Protein AF-A0A2N0L268-F1 (afdb_monomer_lite)

Secondary structure (DSSP, 8-state):
-----------------PPPPSEEE-TTT--EEETT-SB-TTT--BTTPPPPSS---------------------------------------PPPPPPPP--------------S---HHHHHHHHHHHHHTT-HHHHHHHHHHHHHH-TT-HHHHHHHHHHHHHTT-HHHHHHHHHHHHHH-------

Foldseek 3Di:
DDDDDDPDPPPDPDPDPPDQPQWDADPPPRDIDGPPDQADPVPRHGDPDDDPPDDDDDDDDDDDDDDDDDDDDDDDDDDDDDDDDDDDPPDDPDPDPDDDPDDDDDPDDDDDDPPDDDELVVLQVSLVVCVVVVVLVVSLVSLVVSCVRPVLPLSSLQSNLVSCVVVVNNVSSVVSVVSSCVSPVPPPDD

Sequence (190 aa):
MVPLFILIFLKASQPTADSPPKETTCPKCQATHSASQRYCINCGWEIGRAYPETGITAQETAETAPAGPADPGTPEPVLASDAVQTPEIAAEPTPAPVPAPEAAAAPEPEVPAYRGTPTAPGMTERGIRMFNLGRTEEAIDQFTKAIALDANYKEAWERRAEAYASLGRDGEAEEDRRRLNAINPSSSTG

pLDDT: mean 70.07, std 22.79, range [33.06, 98.62]

Radius of gyration: 29.6 Å; chains: 1; bounding box: 40×76×99 Å

Structure (mmCIF, N/CA/C/O backbone):
data_AF-A0A2N0L268-F1
#
_entry.id   AF-A0A2N0L268-F1
#
loop_
_atom_site.group_PDB
_atom_site.id
_atom_site.type_symbol
_atom_site.label_atom_id
_atom_site.label_alt_id
_atom_site.label_comp_id
_atom_site.label_asym_id
_atom_site.label_entity_id
_atom_site.label_seq_id
_atom_site.pdbx_PDB_ins_code
_atom_site.Cartn_x
_atom_site.Cartn_y
_atom_site.Cartn_z
_atom_site.occupancy
_atom_site.B_iso_or_equiv
_atom_site.auth_seq_id
_atom_site.auth_comp_id
_atom_site.aut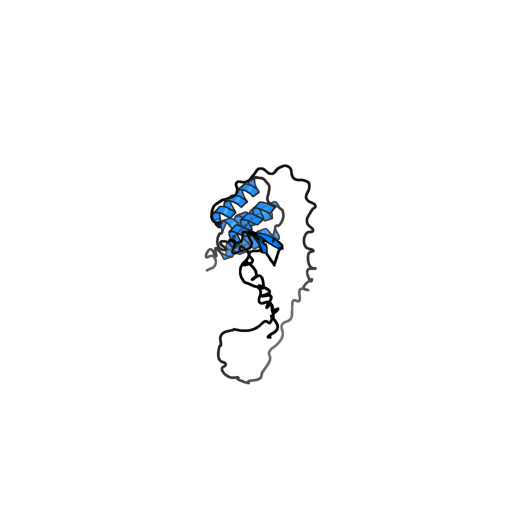h_asym_id
_atom_site.auth_atom_id
_atom_site.pdbx_PDB_model_num
ATOM 1 N N . MET A 1 1 ? -21.888 10.464 -85.559 1.00 59.88 1 MET A N 1
ATOM 2 C CA . MET A 1 1 ? -21.417 11.437 -84.548 1.00 59.88 1 MET A CA 1
ATOM 3 C C . MET A 1 1 ? -21.622 10.799 -83.183 1.00 59.88 1 MET A C 1
ATOM 5 O O . MET A 1 1 ? -22.732 10.382 -82.894 1.00 59.88 1 MET A O 1
ATOM 9 N N . VAL A 1 2 ? -20.533 10.575 -82.447 1.00 45.81 2 VAL A N 1
ATOM 10 C CA . VAL A 1 2 ? -20.439 9.705 -81.256 1.00 45.81 2 VAL A CA 1
ATOM 11 C C . VAL A 1 2 ? -20.988 10.427 -80.012 1.00 45.81 2 VAL A C 1
ATOM 13 O O . VAL A 1 2 ? -20.696 11.613 -79.862 1.00 45.81 2 VAL A O 1
ATOM 16 N N . PRO A 1 3 ? -21.762 9.771 -79.123 1.00 57.53 3 PRO A N 1
ATOM 17 C CA . PRO A 1 3 ? -22.271 10.410 -77.914 1.00 57.53 3 PRO A CA 1
ATOM 18 C C . PRO A 1 3 ? -21.164 10.562 -76.859 1.00 57.53 3 PRO A C 1
ATOM 20 O O . PRO A 1 3 ? -20.402 9.637 -76.581 1.00 57.53 3 PRO A O 1
ATOM 23 N N . LEU A 1 4 ? -21.090 11.759 -76.280 1.00 54.75 4 LEU A N 1
ATOM 24 C CA . LEU A 1 4 ? -20.145 12.165 -75.244 1.00 54.75 4 LEU A CA 1
ATOM 25 C C . LEU A 1 4 ? -20.546 11.535 -73.896 1.00 54.75 4 LEU A C 1
ATOM 27 O O . LEU A 1 4 ? -21.386 12.071 -73.178 1.00 54.75 4 LEU A O 1
ATOM 31 N N . PHE A 1 5 ? -19.957 10.389 -73.552 1.00 56.78 5 PHE A N 1
ATOM 32 C CA . PHE A 1 5 ? -20.060 9.814 -72.208 1.00 56.78 5 PHE A CA 1
ATOM 33 C C . PHE A 1 5 ? -19.164 10.604 -71.246 1.00 56.78 5 PHE A C 1
ATOM 35 O O . PHE A 1 5 ? -17.943 10.456 -71.241 1.00 56.78 5 PHE A O 1
ATOM 42 N N . ILE A 1 6 ? -19.776 11.464 -70.432 1.00 61.81 6 ILE A N 1
ATOM 43 C CA . ILE A 1 6 ? -19.110 12.160 -69.328 1.00 61.81 6 ILE A CA 1
ATOM 44 C C . ILE A 1 6 ? -18.895 11.139 -68.202 1.00 61.81 6 ILE A C 1
ATOM 46 O O . ILE A 1 6 ? -19.815 10.820 -67.452 1.00 61.81 6 ILE A O 1
ATOM 50 N N . LEU A 1 7 ? -17.681 10.592 -68.102 1.00 60.31 7 LEU A N 1
ATOM 51 C CA . LEU A 1 7 ? -17.269 9.740 -66.986 1.00 60.31 7 LEU A CA 1
ATOM 52 C C . LEU A 1 7 ? -17.034 10.612 -65.745 1.00 60.31 7 LEU A C 1
ATOM 54 O O . LEU A 1 7 ? -15.968 11.201 -65.566 1.00 60.31 7 LEU A O 1
ATOM 58 N N . ILE A 1 8 ? -18.050 10.701 -64.887 1.00 62.50 8 ILE A N 1
ATOM 59 C CA . ILE A 1 8 ? -17.940 11.286 -63.549 1.00 62.50 8 ILE A CA 1
ATOM 60 C C . ILE A 1 8 ? -17.136 10.306 -62.690 1.00 62.50 8 ILE A C 1
ATOM 62 O O . ILE A 1 8 ? -17.658 9.304 -62.205 1.00 62.50 8 ILE A O 1
ATOM 66 N N . PHE A 1 9 ? -15.846 10.584 -62.511 1.00 57.97 9 PHE A N 1
ATOM 67 C CA . PHE A 1 9 ? -15.030 9.904 -61.512 1.00 57.97 9 PHE A CA 1
ATOM 68 C C . PHE A 1 9 ? -15.529 10.307 -60.119 1.00 57.97 9 PHE A C 1
ATOM 70 O O . PHE A 1 9 ? -15.150 11.354 -59.594 1.00 57.97 9 PHE A O 1
ATOM 77 N N . LEU A 1 10 ? -16.366 9.465 -59.504 1.00 58.84 10 LEU A N 1
ATOM 78 C CA . LEU A 1 10 ? -16.550 9.463 -58.055 1.00 58.84 10 LEU A CA 1
ATOM 79 C C . LEU A 1 10 ? -15.204 9.099 -57.425 1.00 58.84 10 LEU A C 1
ATOM 81 O O . LEU A 1 10 ? -14.838 7.934 -57.274 1.00 58.84 10 LEU A O 1
ATOM 85 N N . LYS A 1 11 ? -14.435 10.139 -57.112 1.00 47.97 11 LYS A N 1
ATOM 86 C CA . LYS A 1 11 ? -13.258 10.085 -56.258 1.00 47.97 11 LYS A CA 1
ATOM 87 C C . LYS A 1 11 ? -13.734 9.572 -54.896 1.00 47.97 11 LYS A C 1
ATOM 89 O O . LYS A 1 11 ? -14.248 10.342 -54.094 1.00 47.97 11 LYS A O 1
ATOM 94 N N . ALA A 1 12 ? -13.619 8.267 -54.662 1.00 50.88 12 ALA A N 1
ATOM 95 C CA . ALA A 1 12 ? -13.798 7.699 -53.336 1.00 50.88 12 ALA A CA 1
ATOM 96 C C . ALA A 1 12 ? -12.779 8.374 -52.409 1.00 50.88 12 ALA A C 1
ATOM 98 O O . ALA A 1 12 ? -11.567 8.229 -52.600 1.00 50.88 12 ALA A O 1
ATOM 99 N N . SER A 1 13 ? -13.275 9.173 -51.464 1.00 54.97 13 SER A N 1
ATOM 100 C CA . SER A 1 13 ? -12.478 9.732 -50.380 1.00 54.97 13 SER A CA 1
ATOM 101 C C . SER A 1 13 ? -11.844 8.563 -49.636 1.00 54.97 13 SER A C 1
ATOM 103 O O . SER A 1 13 ? -12.538 7.787 -48.984 1.00 54.97 13 SER A O 1
ATOM 105 N N . GLN A 1 14 ? -10.534 8.389 -49.797 1.00 54.94 14 GLN A N 1
ATOM 106 C CA . GLN A 1 14 ? -9.772 7.476 -48.953 1.00 54.94 14 GLN A CA 1
ATOM 107 C C . GLN A 1 14 ? -9.975 7.926 -47.498 1.00 54.94 14 GLN A C 1
ATOM 109 O O . GLN A 1 14 ? -9.926 9.139 -47.257 1.00 54.94 14 GLN A O 1
ATOM 114 N N . PRO A 1 15 ? -10.213 7.006 -46.543 1.00 49.94 15 PRO A N 1
ATOM 115 C CA . PRO A 1 15 ? -10.235 7.367 -45.135 1.00 49.94 15 PRO A CA 1
ATOM 116 C C . PRO A 1 15 ? -8.874 7.981 -44.821 1.00 49.94 15 PRO A C 1
ATOM 118 O O . PRO A 1 15 ? -7.834 7.338 -44.979 1.00 49.94 15 PRO A O 1
ATOM 121 N N . THR A 1 16 ? -8.867 9.265 -44.471 1.00 50.66 16 THR A N 1
ATOM 122 C CA . THR A 1 16 ? -7.677 9.910 -43.933 1.00 50.66 16 THR A CA 1
ATOM 123 C C . THR A 1 16 ? -7.241 9.062 -42.756 1.00 50.66 16 THR A C 1
ATOM 125 O O . THR A 1 16 ? -8.057 8.819 -41.871 1.00 50.66 16 THR A O 1
ATOM 128 N N . ALA A 1 17 ? -6.005 8.557 -42.792 1.00 52.38 17 ALA A N 1
ATOM 129 C CA . ALA A 1 17 ? -5.378 7.919 -41.649 1.00 52.38 17 ALA A CA 1
ATOM 130 C C . ALA A 1 17 ? -5.481 8.911 -40.488 1.00 52.38 17 ALA A C 1
ATOM 132 O O . ALA A 1 17 ? -4.767 9.917 -40.450 1.00 52.38 17 ALA A O 1
ATOM 133 N N . ASP A 1 18 ? -6.489 8.681 -39.651 1.00 53.81 18 ASP A N 1
ATOM 134 C CA . ASP A 1 18 ? -6.831 9.521 -38.524 1.00 53.81 18 ASP A CA 1
ATOM 135 C C . ASP A 1 18 ? -5.597 9.554 -37.629 1.00 53.81 18 ASP A C 1
ATOM 137 O O . ASP A 1 18 ? -4.895 8.545 -37.480 1.00 53.81 18 ASP A O 1
ATOM 141 N N . SER A 1 19 ? -5.269 10.733 -37.105 1.00 53.38 19 SER A N 1
ATOM 142 C CA . SER A 1 19 ? -4.163 10.836 -36.155 1.00 53.38 19 SER A CA 1
ATOM 143 C C . SER A 1 19 ? -4.374 9.780 -35.069 1.00 53.38 19 SER A C 1
ATOM 145 O O . SER A 1 19 ? -5.516 9.621 -34.630 1.00 53.38 19 SER A O 1
ATOM 147 N N . PRO A 1 20 ? -3.327 9.046 -34.638 1.00 58.75 20 PRO A N 1
ATOM 148 C CA . PRO A 1 20 ? -3.502 8.035 -33.605 1.00 58.75 20 PRO A CA 1
ATOM 149 C C . PRO A 1 20 ? -4.246 8.679 -32.428 1.00 58.75 20 PRO A C 1
ATOM 151 O O . PRO A 1 20 ? -3.896 9.810 -32.052 1.00 58.75 20 PRO A O 1
ATOM 154 N N . PRO A 1 21 ? -5.309 8.031 -31.915 1.00 63.59 21 PRO A N 1
ATOM 155 C CA . PRO A 1 21 ? -6.166 8.637 -30.911 1.00 63.59 21 PRO A CA 1
ATOM 156 C C . PRO A 1 21 ? -5.279 9.076 -29.754 1.00 63.59 21 PRO A C 1
ATOM 158 O O . PRO A 1 21 ? -4.448 8.308 -29.282 1.00 63.59 21 PRO A O 1
ATOM 161 N N . LYS A 1 22 ? -5.398 10.344 -29.348 1.00 73.25 22 LYS A N 1
ATOM 162 C CA . LYS A 1 22 ? -4.535 10.941 -28.313 1.00 73.25 22 LYS A CA 1
ATOM 163 C C . LYS A 1 22 ? -4.707 10.244 -26.960 1.00 73.25 22 LYS A C 1
ATOM 165 O O . LYS A 1 22 ? -3.816 10.307 -26.110 1.00 73.25 22 LYS A O 1
ATOM 170 N N . GLU A 1 23 ? -5.830 9.554 -26.800 1.00 81.44 23 GLU A N 1
ATOM 171 C CA . GLU A 1 23 ? -6.251 8.871 -25.593 1.00 81.44 23 GLU A CA 1
ATOM 172 C C . GLU A 1 23 ? -6.847 7.503 -25.936 1.00 81.44 23 GLU A C 1
ATOM 174 O O . GLU A 1 23 ? -7.510 7.336 -26.960 1.00 81.44 23 GLU A O 1
ATOM 179 N N . THR A 1 24 ? -6.615 6.533 -25.058 1.00 84.38 24 THR A N 1
ATOM 180 C CA . THR A 1 24 ? -7.102 5.162 -25.181 1.00 84.38 24 THR A CA 1
ATOM 181 C C . THR A 1 24 ? -7.795 4.760 -23.888 1.00 84.38 24 THR A C 1
ATOM 183 O O . THR A 1 24 ? -7.257 4.945 -22.795 1.00 84.38 24 THR A O 1
ATOM 186 N N . THR A 1 25 ? -8.980 4.169 -24.003 1.00 86.56 25 THR A N 1
ATOM 187 C CA . THR A 1 25 ? -9.742 3.661 -22.860 1.00 86.56 25 THR A CA 1
ATOM 188 C C . THR A 1 25 ? -9.379 2.205 -22.579 1.00 86.56 25 THR A C 1
ATOM 190 O O . THR A 1 25 ? -9.331 1.372 -23.483 1.00 86.56 25 THR A O 1
ATOM 193 N N . CYS A 1 26 ? -9.123 1.875 -21.314 1.00 85.25 26 CYS A N 1
ATOM 194 C CA . CYS A 1 26 ? -8.843 0.509 -20.897 1.00 85.25 26 CYS A CA 1
ATOM 195 C C . CYS A 1 26 ? -10.103 -0.365 -21.051 1.00 85.25 26 CYS A C 1
ATOM 197 O O . CYS A 1 26 ? -11.117 -0.071 -20.417 1.00 85.25 26 CYS A O 1
ATOM 199 N N . PRO A 1 27 ? -10.055 -1.485 -21.795 1.00 83.56 27 PRO A N 1
ATOM 200 C CA . PRO A 1 27 ? -11.227 -2.342 -21.985 1.00 83.56 27 PRO A CA 1
ATOM 201 C C . PRO A 1 27 ? -11.647 -3.085 -20.708 1.00 83.56 27 PRO A C 1
ATOM 203 O O . PRO A 1 27 ? -12.780 -3.541 -20.611 1.00 83.56 27 PRO A O 1
ATOM 206 N N . LYS A 1 28 ? -10.749 -3.216 -19.720 1.00 81.69 28 LYS A N 1
ATOM 207 C CA . LYS A 1 28 ? -11.010 -3.950 -18.474 1.00 81.69 28 LYS A CA 1
ATOM 208 C C . LYS A 1 28 ? -11.716 -3.104 -17.413 1.00 81.69 28 LYS A C 1
ATOM 210 O O . LYS A 1 28 ? -12.576 -3.616 -16.711 1.00 81.69 28 LYS A O 1
ATOM 215 N N . CYS A 1 29 ? -11.335 -1.836 -17.266 1.00 89.31 29 CYS A N 1
ATOM 216 C CA . CYS A 1 29 ? -11.832 -0.976 -16.184 1.00 89.31 29 CYS A CA 1
ATOM 217 C C . CYS A 1 29 ? -12.354 0.389 -16.648 1.00 89.31 29 CYS A C 1
ATOM 219 O O . CYS A 1 29 ? -12.671 1.225 -15.811 1.00 89.31 29 CYS A O 1
ATOM 221 N N . GLN A 1 30 ? -12.413 0.631 -17.960 1.00 89.25 30 GLN A N 1
ATOM 222 C CA . GLN A 1 30 ? -12.927 1.858 -18.581 1.00 89.25 30 GLN A CA 1
ATOM 223 C C . GLN A 1 30 ? -12.177 3.155 -18.219 1.00 89.25 30 GLN A C 1
ATOM 225 O O . GLN A 1 30 ? -12.618 4.242 -18.577 1.00 89.25 30 GLN A O 1
ATOM 230 N N . ALA A 1 31 ? -11.011 3.061 -17.572 1.00 86.12 31 ALA A N 1
ATOM 231 C CA . ALA A 1 31 ? -10.153 4.214 -17.309 1.00 86.12 31 ALA A CA 1
ATOM 232 C C . ALA A 1 31 ? -9.520 4.755 -18.606 1.00 86.12 31 ALA A C 1
ATOM 234 O O . ALA A 1 31 ? -9.068 3.977 -19.451 1.00 86.12 31 ALA A O 1
ATOM 235 N N . THR A 1 32 ? -9.463 6.080 -18.752 1.00 88.94 32 THR A N 1
ATOM 236 C CA . THR A 1 32 ? -8.861 6.764 -19.910 1.00 88.94 32 THR A CA 1
ATOM 237 C C . THR A 1 32 ? -7.373 7.021 -19.680 1.00 88.94 32 THR A C 1
ATOM 239 O O . THR A 1 32 ? -6.969 7.480 -18.613 1.00 88.94 32 THR A O 1
ATOM 242 N N . HIS A 1 33 ? -6.551 6.733 -20.688 1.00 84.81 33 HIS A N 1
ATOM 243 C CA . HIS A 1 33 ? -5.092 6.843 -20.643 1.00 84.81 33 HIS A CA 1
ATOM 244 C C . HIS A 1 33 ? -4.549 7.564 -21.874 1.00 84.81 33 HIS A C 1
ATOM 246 O O . HIS A 1 33 ? -5.221 7.630 -22.898 1.00 84.81 33 HIS A O 1
ATOM 252 N N . SER A 1 34 ? -3.314 8.068 -21.812 1.00 81.56 34 SER A N 1
ATOM 253 C CA . SER A 1 34 ? -2.644 8.611 -22.998 1.00 81.56 34 SER A CA 1
ATOM 254 C C . SER A 1 34 ? -2.278 7.500 -23.986 1.00 81.56 34 SER A C 1
ATOM 256 O O . SER A 1 34 ? -1.949 6.383 -23.589 1.00 81.56 34 SER A O 1
ATOM 258 N N . ALA A 1 35 ? -2.238 7.825 -25.279 1.00 70.62 35 ALA A N 1
ATOM 259 C CA . ALA A 1 35 ? -1.867 6.886 -26.347 1.00 70.62 35 ALA A CA 1
ATOM 260 C C . ALA A 1 35 ? -0.481 6.227 -26.174 1.00 70.62 35 ALA A C 1
ATOM 262 O O . ALA A 1 35 ? -0.202 5.175 -26.741 1.00 70.62 35 ALA A O 1
ATOM 263 N N . SER A 1 36 ? 0.406 6.859 -25.400 1.00 74.69 36 SER A N 1
ATOM 264 C CA . SER A 1 36 ? 1.763 6.389 -25.098 1.00 74.69 36 SER A CA 1
ATOM 265 C C . SER A 1 36 ? 1.836 5.365 -23.959 1.00 74.69 36 SER A C 1
ATOM 267 O O . SER A 1 36 ? 2.910 4.831 -23.675 1.00 74.69 36 SER A O 1
ATOM 269 N N . GLN A 1 37 ? 0.726 5.105 -23.269 1.00 79.12 37 GLN A N 1
ATOM 270 C CA . GLN A 1 37 ? 0.701 4.294 -22.062 1.00 79.12 37 GLN A CA 1
ATOM 271 C C . GLN A 1 37 ? 0.551 2.806 -22.399 1.00 79.12 37 GLN A C 1
ATOM 273 O O . GLN A 1 37 ? -0.494 2.371 -22.867 1.00 79.12 37 GLN A O 1
ATOM 278 N N . ARG A 1 38 ? 1.595 2.012 -22.120 1.00 85.31 38 ARG A N 1
ATOM 279 C CA . ARG A 1 38 ? 1.613 0.564 -22.403 1.00 85.31 38 ARG A CA 1
ATOM 280 C C . ARG A 1 38 ? 0.763 -0.268 -21.437 1.00 85.31 38 ARG A C 1
ATOM 282 O O . ARG A 1 38 ? 0.282 -1.327 -21.817 1.00 85.31 38 ARG A O 1
ATOM 289 N N . TYR A 1 39 ? 0.568 0.199 -20.204 1.00 86.12 39 TYR A N 1
ATOM 290 C CA . TYR A 1 39 ? -0.228 -0.492 -19.185 1.00 86.12 39 TYR A CA 1
ATOM 291 C C . TYR A 1 39 ? -1.192 0.468 -18.486 1.00 86.12 39 TYR A C 1
ATOM 293 O O . TYR A 1 39 ? -0.828 1.601 -18.171 1.00 86.12 39 TYR A O 1
ATOM 301 N N . CYS A 1 40 ? -2.407 0.003 -18.207 1.00 84.88 40 CYS A N 1
ATOM 302 C CA . CYS A 1 40 ? -3.402 0.709 -17.413 1.00 84.88 40 CYS A CA 1
ATOM 303 C C . CYS A 1 40 ? -2.890 0.892 -15.980 1.00 84.88 40 CYS A C 1
ATOM 305 O O . CYS A 1 40 ? -2.665 -0.092 -15.278 1.00 84.88 40 CYS A O 1
ATOM 307 N N . ILE A 1 41 ? -2.771 2.139 -15.520 1.00 87.00 41 ILE A N 1
ATOM 308 C CA . ILE A 1 41 ? -2.333 2.442 -14.144 1.00 87.00 41 ILE A CA 1
ATOM 309 C C . ILE A 1 41 ? -3.340 1.926 -13.102 1.00 87.00 41 ILE A C 1
ATOM 311 O O . ILE A 1 41 ? -2.956 1.628 -11.976 1.00 87.00 41 ILE A O 1
ATOM 315 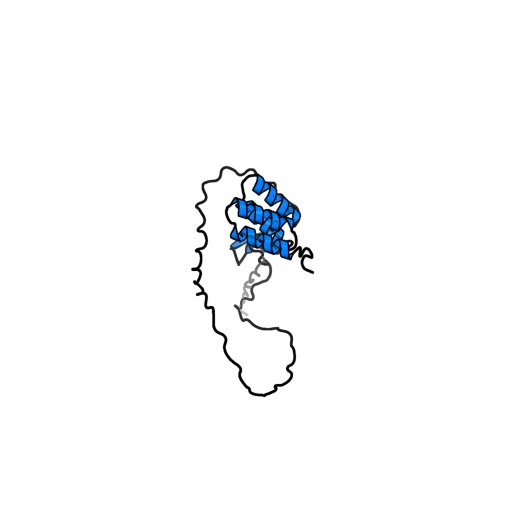N N . ASN A 1 42 ? -4.619 1.805 -13.471 1.00 87.38 42 ASN A N 1
ATOM 316 C CA . ASN A 1 42 ? -5.669 1.398 -12.542 1.00 87.38 42 ASN A CA 1
ATOM 317 C C . ASN A 1 42 ? -5.731 -0.129 -12.339 1.00 87.38 42 ASN A C 1
ATOM 319 O O . ASN A 1 42 ? -5.917 -0.594 -11.225 1.00 87.38 42 ASN A O 1
ATOM 323 N N . CYS A 1 43 ? -5.572 -0.925 -13.406 1.00 87.25 43 CYS A N 1
ATOM 324 C CA . CYS A 1 43 ? -5.776 -2.383 -13.340 1.00 87.25 43 CYS A CA 1
ATOM 325 C C . CYS A 1 43 ? -4.619 -3.241 -13.880 1.00 87.25 43 CYS A C 1
ATOM 327 O O . CYS A 1 43 ? -4.753 -4.464 -13.951 1.00 87.25 43 CYS A O 1
ATOM 329 N N . GLY A 1 44 ? -3.513 -2.627 -14.313 1.00 84.25 44 GLY A N 1
ATOM 330 C CA . GLY A 1 44 ? -2.326 -3.317 -14.835 1.00 84.25 44 GLY A CA 1
ATOM 331 C C . GLY A 1 44 ? -2.473 -3.922 -16.238 1.00 84.25 44 GLY A C 1
ATOM 332 O O . GLY A 1 44 ? -1.550 -4.567 -16.723 1.00 84.25 44 GLY A O 1
ATOM 333 N N . TRP A 1 45 ? -3.613 -3.732 -16.909 1.00 82.44 45 TRP A N 1
ATOM 334 C CA . TRP A 1 45 ? -3.882 -4.288 -18.242 1.00 82.44 45 TRP A CA 1
ATOM 335 C C . TRP A 1 45 ? -2.981 -3.689 -19.330 1.00 82.44 45 TRP A C 1
ATOM 337 O O . TRP A 1 45 ? -2.814 -2.474 -19.366 1.00 82.44 45 TRP A O 1
ATOM 347 N N . GLU A 1 46 ? -2.460 -4.499 -20.256 1.00 84.25 46 GLU A N 1
ATOM 348 C CA . GLU A 1 46 ? -1.646 -4.009 -21.379 1.00 84.25 46 GLU A CA 1
ATOM 349 C C . GLU A 1 46 ? -2.524 -3.302 -22.430 1.00 84.25 46 GLU A C 1
ATOM 351 O O . GLU A 1 46 ? -3.335 -3.916 -23.125 1.00 84.25 46 GLU A O 1
ATOM 356 N N . ILE A 1 47 ? -2.371 -1.983 -22.537 1.00 75.19 47 ILE A N 1
ATOM 357 C CA . ILE A 1 47 ? -3.077 -1.127 -23.489 1.00 75.19 47 ILE A CA 1
ATOM 358 C C . ILE A 1 47 ? -2.208 -1.070 -24.750 1.00 75.19 47 ILE A C 1
ATOM 360 O O . ILE A 1 47 ? -1.146 -0.453 -24.753 1.00 75.19 47 ILE A O 1
ATOM 364 N N . GLY A 1 48 ? -2.615 -1.776 -25.807 1.00 65.00 48 GLY A N 1
ATOM 365 C CA . GLY A 1 48 ? -1.863 -1.823 -27.069 1.00 65.00 48 GLY A CA 1
ATOM 366 C C . GLY A 1 48 ? -1.788 -3.192 -27.745 1.00 65.00 48 GLY A C 1
ATOM 367 O O . GLY A 1 48 ? -1.321 -3.272 -28.878 1.00 65.00 48 GLY A O 1
ATOM 368 N N . ARG A 1 49 ? -2.276 -4.268 -27.111 1.00 60.00 49 ARG A N 1
ATOM 369 C CA . ARG A 1 49 ? -2.631 -5.485 -27.853 1.00 60.00 49 ARG A CA 1
ATOM 370 C C . ARG A 1 49 ? -4.043 -5.314 -28.398 1.00 60.00 49 ARG A C 1
ATOM 372 O O . ARG A 1 49 ? -4.974 -5.104 -27.623 1.00 60.00 49 ARG A O 1
ATOM 379 N N . ALA A 1 50 ? -4.188 -5.373 -29.718 1.00 52.34 50 ALA A N 1
ATOM 380 C CA . ALA A 1 50 ? -5.500 -5.495 -30.334 1.00 52.34 50 ALA A CA 1
ATOM 381 C C . ALA A 1 50 ? -6.183 -6.753 -29.779 1.00 52.34 50 ALA A C 1
ATOM 383 O O . ALA A 1 50 ? -5.550 -7.808 -29.674 1.00 52.34 50 ALA A O 1
ATOM 384 N N . TYR A 1 51 ? -7.458 -6.635 -29.412 1.00 44.50 51 TYR A N 1
ATOM 385 C CA . TYR A 1 51 ? -8.301 -7.813 -29.257 1.00 44.50 51 TYR A CA 1
ATOM 386 C C . TYR A 1 51 ? -8.303 -8.533 -30.610 1.00 44.50 51 TYR A C 1
ATOM 388 O O . TYR A 1 51 ? -8.575 -7.881 -31.621 1.00 44.50 51 TYR A O 1
ATOM 396 N N . PRO A 1 52 ? -8.012 -9.841 -30.691 1.00 46.72 52 PRO A N 1
ATOM 397 C CA . PRO A 1 52 ? -8.510 -10.581 -31.831 1.00 46.72 52 PRO A CA 1
ATOM 398 C C . PRO A 1 52 ? -10.037 -10.463 -31.776 1.00 46.72 52 PRO A C 1
ATOM 400 O O . PRO A 1 52 ? -10.659 -10.783 -30.765 1.00 46.72 52 PRO A O 1
ATOM 403 N N . GLU A 1 53 ? -10.631 -9.956 -32.854 1.00 52.88 53 GLU A N 1
ATOM 404 C CA . GLU A 1 53 ? -12.081 -9.763 -33.037 1.00 52.88 53 GLU A CA 1
ATOM 405 C C . GLU A 1 53 ? -12.880 -11.075 -32.854 1.00 52.88 53 GLU A C 1
ATOM 407 O O . GLU A 1 53 ? -14.107 -11.085 -32.801 1.00 52.88 53 GLU A O 1
ATOM 412 N N . THR A 1 54 ? -12.188 -12.209 -32.743 1.00 48.53 54 THR A N 1
ATOM 413 C CA . THR A 1 54 ? -12.752 -13.516 -32.437 1.00 48.53 54 THR A CA 1
ATOM 414 C C . THR A 1 54 ? -12.581 -13.814 -30.954 1.00 48.53 54 THR A C 1
ATOM 416 O O . THR A 1 54 ? -11.465 -14.002 -30.464 1.00 48.53 54 THR A O 1
ATOM 419 N N . GLY A 1 55 ? -13.712 -13.859 -30.250 1.00 42.47 55 GLY A N 1
ATOM 420 C CA . GLY A 1 55 ? -13.789 -14.266 -28.856 1.00 42.47 55 GLY A CA 1
ATOM 421 C C . GLY A 1 55 ? -13.065 -15.585 -28.572 1.00 42.47 55 GLY A C 1
ATOM 422 O O . GLY A 1 55 ? -12.907 -16.437 -29.439 1.00 42.47 55 GLY A O 1
ATOM 423 N N . ILE A 1 56 ? -12.625 -15.686 -27.321 1.00 41.84 56 ILE A N 1
ATOM 424 C CA . ILE A 1 56 ? -12.071 -16.845 -26.616 1.00 41.84 56 ILE A CA 1
ATOM 425 C C . ILE A 1 56 ? -12.280 -18.182 -27.349 1.00 41.84 56 ILE A C 1
ATOM 427 O O . ILE A 1 56 ? -13.390 -18.709 -27.383 1.00 41.84 56 ILE A O 1
ATOM 431 N N . THR A 1 57 ? -11.183 -18.814 -27.758 1.00 35.41 57 THR A N 1
ATOM 432 C CA . THR A 1 57 ? -11.046 -20.262 -27.584 1.00 35.41 57 THR A CA 1
ATOM 433 C C . THR A 1 57 ? -9.765 -20.531 -26.813 1.00 35.41 57 THR A C 1
ATOM 435 O O . THR A 1 57 ? -8.684 -20.083 -27.190 1.00 35.41 57 THR A O 1
ATOM 438 N N . ALA A 1 58 ? -9.929 -21.209 -25.683 1.00 40.69 58 ALA A N 1
ATOM 439 C CA . ALA A 1 58 ? -8.853 -21.798 -24.909 1.00 40.69 58 ALA A CA 1
ATOM 440 C C . ALA A 1 58 ? -8.059 -22.828 -25.738 1.00 40.69 58 ALA A C 1
ATOM 442 O O . ALA A 1 58 ? -8.565 -23.324 -26.741 1.00 40.69 58 ALA A O 1
ATOM 443 N N . GLN A 1 59 ? -6.881 -23.190 -25.206 1.00 40.41 59 GLN A N 1
AT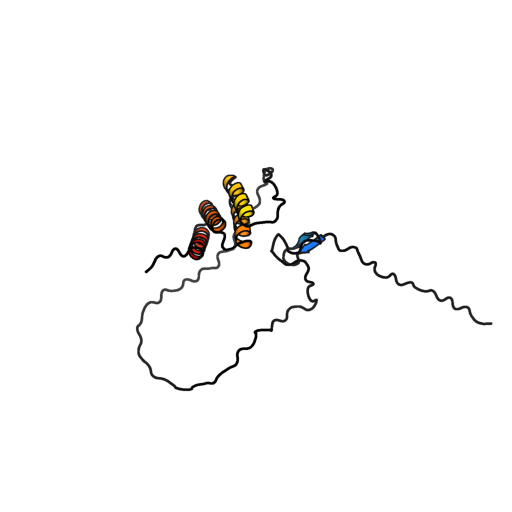OM 444 C CA . GLN A 1 59 ? -5.918 -24.198 -25.694 1.00 40.41 59 GLN A CA 1
ATOM 445 C C . GLN A 1 59 ? -5.111 -23.705 -26.903 1.00 40.41 59 GLN A C 1
ATOM 447 O O . GLN A 1 59 ? -5.636 -23.048 -27.784 1.00 40.41 59 GLN A O 1
ATOM 452 N N . GLU A 1 60 ? -3.800 -23.875 -27.020 1.00 40.56 60 GLU A N 1
ATOM 453 C CA . GLU A 1 60 ? -2.823 -24.858 -26.542 1.00 40.56 60 GLU A CA 1
ATOM 454 C C . GLU A 1 60 ? -1.465 -24.150 -26.760 1.00 40.56 60 GLU A C 1
ATOM 456 O O . GLU A 1 60 ? -1.325 -23.427 -27.739 1.00 40.56 60 GLU A O 1
ATOM 461 N N . THR A 1 61 ? -0.489 -24.185 -25.854 1.00 36.53 61 THR A N 1
ATOM 462 C CA . THR A 1 61 ? 0.669 -25.075 -26.024 1.00 36.53 61 THR A CA 1
ATOM 463 C C . THR A 1 61 ? 1.291 -25.384 -24.660 1.00 36.53 61 THR A C 1
ATOM 465 O O . THR A 1 61 ? 2.059 -24.589 -24.115 1.00 36.53 61 THR A O 1
ATOM 468 N N . ALA A 1 62 ? 0.968 -26.555 -24.114 1.00 36.72 62 ALA A N 1
ATOM 469 C CA . ALA A 1 62 ? 1.844 -27.234 -23.171 1.00 36.72 62 ALA A CA 1
ATOM 470 C C . ALA A 1 62 ? 2.866 -28.024 -23.997 1.00 36.72 62 ALA A C 1
ATOM 472 O O . ALA A 1 62 ? 2.500 -28.863 -24.819 1.00 36.72 62 ALA A O 1
ATOM 473 N N . GLU A 1 63 ? 4.142 -27.710 -23.813 1.00 40.34 63 GLU A N 1
ATOM 474 C CA . GLU A 1 63 ? 5.255 -28.411 -24.441 1.00 40.34 63 GLU A CA 1
ATOM 475 C C . GLU A 1 63 ? 5.410 -29.812 -23.816 1.00 40.34 63 GLU A C 1
ATOM 477 O O . GLU A 1 63 ? 5.754 -29.970 -22.649 1.00 40.34 63 GLU A O 1
ATOM 482 N N . THR A 1 64 ? 5.060 -30.814 -24.621 1.00 35.59 64 THR A N 1
ATOM 483 C CA . THR A 1 64 ? 5.523 -32.208 -24.701 1.00 35.59 64 THR A CA 1
ATOM 484 C C . THR A 1 64 ? 6.425 -32.760 -23.580 1.00 35.59 64 THR A C 1
ATOM 486 O O . THR A 1 64 ? 7.613 -32.454 -23.510 1.00 35.59 64 THR A O 1
ATOM 489 N N . ALA A 1 65 ? 5.909 -33.753 -22.846 1.00 34.56 65 ALA A N 1
ATOM 490 C CA . ALA A 1 65 ? 6.695 -34.802 -22.185 1.00 34.56 65 ALA A CA 1
ATOM 491 C C . ALA A 1 65 ? 6.178 -36.184 -22.651 1.00 34.56 65 ALA A C 1
ATOM 493 O O . ALA A 1 65 ? 4.960 -36.380 -22.676 1.00 34.56 65 ALA A O 1
ATOM 494 N N . PRO A 1 66 ? 7.038 -37.141 -23.058 1.00 43.84 66 PRO A N 1
ATOM 495 C CA . PRO A 1 66 ? 6.576 -38.432 -23.561 1.00 43.84 66 PRO A CA 1
ATOM 496 C C . PRO A 1 66 ? 6.284 -39.443 -22.443 1.00 43.84 66 PRO A C 1
ATOM 498 O O . PRO A 1 66 ? 6.977 -39.514 -21.429 1.00 43.84 66 PRO A O 1
ATOM 501 N N . ALA A 1 67 ? 5.255 -40.254 -22.691 1.00 33.06 67 ALA A N 1
ATOM 502 C CA . ALA A 1 67 ? 4.797 -41.362 -21.866 1.00 33.06 67 ALA A CA 1
ATOM 503 C C . ALA A 1 67 ? 5.756 -42.571 -21.882 1.00 33.06 67 ALA A C 1
ATOM 505 O O . ALA A 1 67 ? 6.312 -42.926 -22.922 1.00 33.06 67 ALA A O 1
ATOM 506 N N . GLY A 1 68 ? 5.862 -43.246 -20.734 1.00 34.34 68 GLY A N 1
ATOM 507 C CA . GLY A 1 68 ? 6.373 -44.614 -20.564 1.00 34.34 68 GLY A CA 1
ATOM 508 C C . GLY A 1 68 ? 5.338 -45.476 -19.813 1.00 34.34 68 GLY A C 1
ATOM 509 O O . GLY A 1 68 ? 4.468 -44.906 -19.153 1.00 34.34 68 GLY A O 1
ATOM 510 N N . PRO A 1 69 ? 5.353 -46.816 -19.964 1.00 43.31 69 PRO A N 1
ATOM 511 C CA . PRO A 1 69 ? 4.141 -47.635 -19.926 1.00 43.31 69 PRO A CA 1
ATOM 512 C C . PRO A 1 69 ? 3.751 -48.187 -18.547 1.00 43.31 69 PRO A C 1
ATOM 514 O O . PRO A 1 69 ? 4.537 -48.226 -17.606 1.00 43.31 69 PRO A O 1
ATOM 517 N N . ALA A 1 70 ? 2.495 -48.636 -18.516 1.00 34.44 70 ALA A N 1
ATOM 518 C CA . ALA A 1 70 ? 1.744 -49.243 -17.428 1.00 34.44 70 ALA A CA 1
ATOM 519 C C . ALA A 1 70 ? 2.381 -50.497 -16.804 1.00 34.44 70 ALA A C 1
ATOM 521 O O . ALA A 1 70 ? 2.923 -51.345 -17.511 1.00 34.44 70 ALA A O 1
ATOM 522 N N . ASP A 1 71 ? 2.174 -50.652 -15.496 1.00 37.25 71 ASP A N 1
ATOM 523 C CA . ASP A 1 71 ? 2.374 -51.886 -14.734 1.00 37.25 71 ASP A CA 1
ATOM 524 C C . ASP A 1 71 ? 1.057 -52.237 -14.003 1.00 37.25 71 ASP A C 1
ATOM 526 O O . ASP A 1 71 ? 0.526 -51.375 -13.292 1.00 37.25 71 ASP A O 1
ATOM 530 N N . PRO A 1 72 ? 0.457 -53.432 -14.194 1.00 44.59 72 PRO A N 1
ATOM 531 C CA . PRO A 1 72 ? -0.710 -53.872 -13.444 1.00 44.59 72 PRO A CA 1
ATOM 532 C C . PRO A 1 72 ? -0.317 -54.905 -12.374 1.00 44.59 72 PRO A C 1
ATOM 534 O O . PRO A 1 72 ? 0.031 -56.042 -12.682 1.00 44.59 72 PRO A O 1
ATOM 537 N N . GLY A 1 73 ? -0.482 -54.546 -11.101 1.00 35.81 73 GLY A N 1
ATOM 538 C CA . GLY A 1 73 ? -0.372 -55.475 -9.974 1.00 35.81 73 GLY A CA 1
ATOM 539 C C . GLY A 1 73 ? -1.344 -55.095 -8.860 1.00 35.81 73 GLY A C 1
ATOM 540 O O . GLY A 1 73 ? -1.135 -54.117 -8.154 1.00 35.81 73 GLY A O 1
ATOM 541 N N . THR A 1 74 ? -2.448 -55.832 -8.752 1.00 37.06 74 THR A N 1
ATOM 542 C CA . THR A 1 74 ? -3.509 -55.669 -7.737 1.00 37.06 74 THR A CA 1
ATOM 543 C C . THR A 1 74 ? -3.136 -56.383 -6.409 1.00 37.06 74 THR A C 1
ATOM 545 O O . THR A 1 74 ? -2.074 -56.996 -6.339 1.00 37.06 74 THR A O 1
ATOM 548 N N . PRO A 1 75 ? -3.979 -56.324 -5.356 1.00 54.91 75 PRO A N 1
ATOM 549 C CA . PRO A 1 75 ? -3.792 -55.581 -4.102 1.00 54.91 75 PRO A CA 1
ATOM 550 C C . PRO A 1 75 ? -3.457 -56.506 -2.909 1.00 54.91 75 PRO A C 1
ATOM 552 O O . PRO A 1 75 ? -3.366 -57.707 -3.103 1.00 54.91 75 PRO A O 1
ATOM 555 N N . GLU A 1 76 ? -3.354 -55.974 -1.680 1.00 41.88 76 GLU A N 1
ATOM 556 C CA . GLU A 1 76 ? -3.948 -56.571 -0.457 1.00 41.88 76 GLU A CA 1
ATOM 557 C C . GLU A 1 76 ? -3.900 -55.590 0.746 1.00 41.88 76 GLU A C 1
ATOM 559 O O . GLU A 1 76 ? -3.114 -54.639 0.731 1.00 41.88 76 GLU A O 1
ATOM 564 N N . PRO A 1 77 ? -4.788 -55.753 1.752 1.00 54.25 77 PRO A N 1
ATOM 565 C CA . PRO A 1 77 ? -5.280 -54.670 2.606 1.00 54.25 77 PRO A CA 1
ATOM 566 C C . PRO A 1 77 ? -4.757 -54.740 4.048 1.00 54.25 77 PRO A C 1
ATOM 568 O O . PRO A 1 77 ? -4.644 -55.825 4.607 1.00 54.25 77 PRO A O 1
ATOM 571 N N . VAL A 1 78 ? -4.571 -53.595 4.718 1.00 42.34 78 VAL A N 1
ATOM 572 C CA . VAL A 1 78 ? -4.501 -53.557 6.191 1.00 42.34 78 VAL A CA 1
ATOM 573 C C . VAL A 1 78 ? -5.108 -52.279 6.784 1.00 42.34 78 VAL A C 1
ATOM 575 O O . VAL A 1 78 ? -4.535 -51.201 6.735 1.00 42.34 78 VAL A O 1
ATOM 578 N N . LEU A 1 79 ? -6.298 -52.486 7.350 1.00 38.81 79 LEU A N 1
ATOM 579 C CA . LEU A 1 79 ? -6.782 -52.047 8.663 1.00 38.81 79 LEU A CA 1
ATOM 580 C C . LEU A 1 79 ? -6.798 -50.552 9.034 1.00 38.81 79 LEU A C 1
ATOM 582 O O . LEU A 1 79 ? -5.788 -49.877 9.196 1.00 38.81 79 LEU A O 1
ATOM 586 N N . ALA A 1 80 ? -8.034 -50.130 9.297 1.00 38.53 80 ALA A N 1
ATOM 587 C CA . ALA A 1 80 ? -8.480 -48.904 9.926 1.00 38.53 80 ALA A CA 1
ATOM 588 C C . ALA A 1 80 ? -7.734 -48.516 11.216 1.00 38.53 80 ALA A C 1
ATOM 590 O O . ALA A 1 80 ? -7.438 -49.339 12.084 1.00 38.53 80 ALA A O 1
ATOM 591 N N . SER A 1 81 ? -7.579 -47.207 11.393 1.00 48.09 81 SER A N 1
ATOM 592 C CA . SER A 1 81 ? -7.750 -46.566 12.693 1.00 48.09 81 SER A CA 1
ATOM 593 C C . SER A 1 81 ? -8.575 -45.300 12.508 1.00 48.09 81 SER A C 1
ATOM 595 O O . SER A 1 81 ? -8.232 -44.415 11.728 1.00 48.09 81 SER A O 1
ATOM 597 N N . ASP A 1 82 ? -9.708 -45.309 13.196 1.00 46.59 82 ASP A N 1
ATOM 598 C CA . ASP A 1 82 ? -10.687 -44.246 13.348 1.00 46.59 82 ASP A CA 1
ATOM 599 C C . ASP A 1 82 ? -10.148 -42.998 14.074 1.00 46.59 82 ASP A C 1
ATOM 601 O O . ASP A 1 82 ? -9.186 -43.069 14.839 1.00 46.59 82 ASP A O 1
ATOM 605 N N . ALA A 1 83 ? -10.925 -41.914 13.915 1.00 39.06 83 ALA A N 1
ATOM 606 C CA . ALA A 1 83 ? -10.951 -40.642 14.656 1.00 39.06 83 ALA A CA 1
ATOM 607 C C . ALA A 1 83 ? -9.919 -39.581 14.206 1.00 39.06 83 ALA A C 1
ATOM 609 O O . ALA A 1 83 ? -8.723 -39.823 14.183 1.00 39.06 83 ALA A O 1
ATOM 610 N N . VAL A 1 84 ? -10.287 -38.349 13.835 1.00 39.03 84 VAL A N 1
ATOM 611 C CA . VAL A 1 84 ? -11.362 -37.472 14.330 1.00 39.03 84 VAL A CA 1
ATOM 612 C C . VAL A 1 84 ? -11.927 -36.654 13.158 1.00 39.03 84 VAL A C 1
ATOM 614 O O . VAL A 1 84 ? -11.188 -35.933 12.494 1.00 39.03 84 VAL A O 1
ATOM 617 N N . GLN A 1 85 ? -13.239 -36.730 12.915 1.00 41.78 85 GLN A N 1
ATOM 618 C CA . GLN A 1 85 ? -13.932 -35.750 12.076 1.00 41.78 85 GLN A CA 1
ATOM 619 C C . GLN A 1 85 ? -14.199 -34.500 12.917 1.00 41.78 85 GLN A C 1
ATOM 621 O O . GLN A 1 85 ? -15.084 -34.499 13.772 1.00 41.78 85 GLN A O 1
ATOM 626 N N . THR A 1 86 ? -13.445 -33.433 12.673 1.00 40.75 86 THR A N 1
ATOM 627 C CA . THR A 1 86 ? -13.912 -32.083 12.997 1.00 40.75 86 THR A CA 1
ATOM 628 C C . THR A 1 86 ? -14.863 -31.676 11.872 1.00 40.75 86 THR A C 1
ATOM 630 O O . THR A 1 86 ? -14.447 -31.725 10.714 1.00 40.75 86 THR A O 1
ATOM 633 N N . PRO A 1 87 ? -16.128 -31.317 12.146 1.00 47.94 87 PRO A N 1
ATOM 634 C CA . PRO A 1 87 ? -17.011 -30.839 11.096 1.00 47.94 87 PRO A CA 1
ATOM 635 C C . PRO A 1 87 ? -16.475 -29.504 10.569 1.00 47.94 87 PRO A C 1
ATOM 637 O O . PRO A 1 87 ? -16.337 -28.531 11.310 1.00 47.94 87 PRO A O 1
ATOM 640 N N . GLU A 1 88 ? -16.155 -29.491 9.280 1.00 47.50 88 GLU A N 1
ATOM 641 C CA . GLU A 1 88 ? -15.872 -28.303 8.486 1.00 47.50 88 GLU A CA 1
ATOM 642 C C . GLU A 1 88 ? -17.147 -27.448 8.462 1.00 47.50 88 GLU A C 1
ATOM 644 O O . GLU A 1 88 ? -18.096 -27.728 7.729 1.00 47.50 88 GLU A O 1
ATOM 649 N N . ILE A 1 89 ? -17.223 -26.440 9.337 1.00 51.12 89 ILE A N 1
ATOM 650 C CA . ILE A 1 89 ? -18.243 -25.402 9.204 1.00 51.12 89 ILE A CA 1
ATOM 651 C C . ILE A 1 89 ? -17.841 -24.589 7.982 1.00 51.12 89 ILE A C 1
ATOM 653 O O . ILE A 1 89 ? -16.853 -23.857 8.014 1.00 51.12 89 ILE A O 1
ATOM 657 N N . ALA A 1 90 ? -18.603 -24.765 6.903 1.00 42.81 90 ALA A N 1
ATOM 658 C CA . ALA A 1 90 ? -18.537 -23.933 5.718 1.00 42.81 90 ALA A CA 1
ATOM 659 C C . ALA A 1 90 ? -18.609 -22.465 6.153 1.00 42.81 90 ALA A C 1
ATOM 661 O O . ALA A 1 90 ? -19.643 -22.001 6.635 1.00 42.81 90 ALA A O 1
ATOM 662 N N . ALA A 1 91 ? -17.488 -21.756 6.027 1.00 50.19 91 ALA A N 1
ATOM 663 C CA . ALA A 1 91 ? -17.473 -20.314 6.155 1.00 50.19 91 ALA A CA 1
ATOM 664 C C . ALA A 1 91 ? -18.380 -19.764 5.051 1.00 50.19 91 ALA A C 1
ATOM 666 O O . ALA A 1 91 ? -18.100 -19.930 3.861 1.00 50.19 91 ALA A O 1
ATOM 667 N N . GLU A 1 92 ? -19.505 -19.173 5.450 1.00 50.19 92 GLU A N 1
ATOM 668 C CA . GLU A 1 92 ? -20.344 -18.408 4.539 1.00 50.19 92 GLU A CA 1
ATOM 669 C C . GLU A 1 92 ? -19.477 -17.351 3.834 1.00 50.19 92 GLU A C 1
ATOM 671 O O . GLU A 1 92 ? -18.556 -16.806 4.454 1.00 50.19 92 GLU A O 1
ATOM 676 N N . PRO A 1 93 ? -19.722 -17.054 2.546 1.00 52.03 93 PRO A N 1
ATOM 677 C CA . PRO A 1 93 ? -18.966 -16.024 1.853 1.00 52.03 93 PRO A CA 1
ATOM 678 C C . PRO A 1 93 ? -19.173 -14.691 2.574 1.00 52.03 93 PRO A C 1
ATOM 680 O O . PRO A 1 93 ? -20.273 -14.136 2.560 1.00 52.03 93 PRO A O 1
ATOM 683 N N . THR A 1 94 ? -18.115 -14.177 3.205 1.00 54.56 94 THR A N 1
ATOM 684 C CA . THR A 1 94 ? -18.121 -12.848 3.814 1.00 54.56 94 THR A CA 1
ATOM 685 C C . THR A 1 94 ? -18.516 -11.845 2.728 1.00 54.56 94 THR A C 1
ATOM 687 O O . THR A 1 94 ? -17.836 -11.781 1.697 1.00 54.56 94 THR A O 1
ATOM 690 N N . PRO A 1 95 ? -19.620 -11.093 2.886 1.00 52.84 95 PRO A N 1
ATOM 691 C CA . PRO A 1 95 ? -20.025 -10.133 1.875 1.00 52.84 95 PRO A CA 1
ATOM 692 C C . PRO A 1 95 ? -18.912 -9.100 1.702 1.00 52.84 95 PRO A C 1
ATOM 694 O O . PRO A 1 95 ? -18.360 -8.600 2.684 1.00 52.84 95 PRO A O 1
ATOM 697 N N . ALA A 1 96 ? -18.579 -8.796 0.446 1.00 52.69 96 ALA A N 1
ATOM 698 C CA . ALA A 1 96 ? -17.643 -7.730 0.122 1.00 52.69 96 ALA A CA 1
ATOM 699 C C . ALA A 1 96 ? -18.070 -6.444 0.857 1.00 52.69 96 ALA A C 1
ATOM 701 O O . ALA A 1 96 ? -19.266 -6.125 0.848 1.00 52.69 96 ALA A O 1
ATOM 702 N N . PRO A 1 97 ? -17.138 -5.717 1.503 1.00 62.03 97 PRO A N 1
ATOM 703 C CA . PRO A 1 97 ? -17.479 -4.491 2.204 1.00 62.03 97 PRO A CA 1
ATOM 704 C C . PRO A 1 97 ? -18.104 -3.518 1.205 1.00 62.03 97 PRO A C 1
ATOM 706 O O . PRO A 1 97 ? -17.498 -3.148 0.199 1.00 62.03 97 PRO A O 1
ATOM 709 N N . VAL A 1 98 ? -19.358 -3.149 1.466 1.00 44.56 98 VAL A N 1
ATOM 710 C CA . VAL A 1 98 ? -20.063 -2.126 0.695 1.00 44.56 98 VAL A CA 1
ATOM 711 C C . VAL A 1 98 ? -19.286 -0.819 0.881 1.00 44.56 98 VAL A C 1
ATOM 713 O O . VAL A 1 98 ? -18.997 -0.472 2.030 1.00 44.56 98 VAL A O 1
ATOM 716 N N . PRO A 1 99 ? -18.922 -0.096 -0.195 1.00 46.59 99 PRO A N 1
ATOM 717 C CA . PRO A 1 99 ? -18.205 1.162 -0.054 1.00 46.59 99 PRO A CA 1
ATOM 718 C C . PRO A 1 99 ? -19.045 2.125 0.788 1.00 46.59 99 PRO A C 1
ATOM 720 O O . PRO A 1 99 ? -20.208 2.396 0.475 1.00 46.59 99 PRO A O 1
ATOM 723 N N . ALA A 1 100 ? -18.461 2.605 1.887 1.00 48.84 100 ALA A N 1
ATOM 724 C CA . ALA A 1 100 ? -19.063 3.650 2.697 1.00 48.84 100 ALA A CA 1
ATOM 725 C C . ALA A 1 100 ? -19.257 4.906 1.827 1.00 48.84 100 ALA A C 1
ATOM 727 O O . ALA A 1 100 ? -18.388 5.213 1.007 1.00 48.84 100 ALA A O 1
ATOM 728 N N . PRO A 1 101 ? -20.383 5.627 1.966 1.00 47.72 101 PRO A N 1
ATOM 729 C CA . PRO A 1 101 ? -20.642 6.811 1.160 1.00 47.72 101 PRO A CA 1
ATOM 730 C C . PRO A 1 101 ? -19.567 7.866 1.436 1.00 47.72 101 PRO A C 1
ATOM 732 O O . PRO A 1 101 ? -19.341 8.232 2.591 1.00 47.72 101 PRO A O 1
ATOM 735 N N . GLU A 1 102 ? -18.914 8.337 0.371 1.00 50.38 102 GLU A N 1
ATOM 736 C CA . GLU A 1 102 ? -17.895 9.386 0.409 1.00 50.38 102 GLU A CA 1
ATOM 737 C C . GLU A 1 102 ? -18.479 10.650 1.055 1.00 50.38 102 GLU A C 1
ATOM 739 O O . GLU A 1 102 ? -19.204 11.434 0.437 1.00 50.38 102 GLU A O 1
ATOM 744 N N . ALA A 1 103 ? -18.185 10.838 2.342 1.00 47.03 103 ALA A N 1
ATOM 745 C CA . ALA A 1 103 ? -18.407 12.100 3.017 1.00 47.03 103 ALA A CA 1
ATOM 746 C C . ALA A 1 103 ? -17.504 13.139 2.347 1.00 47.03 103 ALA A C 1
ATOM 748 O O . ALA A 1 103 ? -16.290 12.955 2.287 1.00 47.03 103 ALA A O 1
ATOM 749 N N . ALA A 1 104 ? -18.118 14.201 1.821 1.00 49.81 104 ALA A N 1
ATOM 750 C CA . ALA A 1 104 ? -17.469 15.281 1.089 1.00 49.81 104 ALA A CA 1
ATOM 751 C C . ALA A 1 104 ? -16.147 15.710 1.752 1.00 49.81 104 ALA A C 1
ATOM 753 O O . ALA A 1 104 ? -16.139 16.345 2.810 1.00 49.81 104 ALA A O 1
ATOM 754 N N . ALA A 1 105 ? -15.035 15.322 1.125 1.00 49.50 105 ALA A N 1
ATOM 755 C CA . ALA A 1 105 ? -13.697 15.573 1.624 1.00 49.50 105 ALA A CA 1
ATOM 756 C C . ALA A 1 105 ? -13.348 17.062 1.482 1.00 49.50 105 ALA A C 1
ATOM 758 O O . ALA A 1 105 ? -13.517 17.670 0.422 1.00 49.50 105 ALA A O 1
ATOM 759 N N . ALA A 1 106 ? -12.843 17.648 2.570 1.00 44.53 106 ALA A N 1
ATOM 760 C CA . ALA A 1 106 ? -12.105 18.907 2.536 1.00 44.53 106 ALA A CA 1
ATOM 761 C C . ALA A 1 106 ? -10.948 18.809 1.516 1.00 44.53 106 ALA A C 1
ATOM 763 O O . ALA A 1 106 ? -10.462 17.701 1.283 1.00 44.53 106 ALA A O 1
ATOM 764 N N . PRO A 1 107 ? -10.487 19.925 0.912 1.00 47.03 107 PRO A N 1
ATOM 765 C CA . PRO A 1 107 ? -9.409 19.882 -0.072 1.00 47.03 107 PRO A CA 1
ATOM 766 C C . PRO A 1 107 ? -8.186 19.189 0.531 1.00 47.03 107 PRO A C 1
ATOM 768 O O . PRO A 1 107 ? -7.610 19.659 1.516 1.00 47.03 107 PRO A O 1
ATOM 771 N N . GLU A 1 108 ? -7.846 18.031 -0.032 1.00 55.66 108 GLU A N 1
ATOM 772 C CA . GLU A 1 108 ? -6.749 17.205 0.448 1.00 55.66 108 GLU A CA 1
ATOM 773 C C . GLU A 1 108 ? -5.435 17.995 0.391 1.00 55.66 108 GLU A C 1
ATOM 775 O O . GLU A 1 108 ? -5.178 18.678 -0.605 1.00 55.66 108 GLU A O 1
ATOM 780 N N . PRO A 1 109 ? -4.562 17.898 1.411 1.00 51.19 109 PRO A N 1
ATOM 781 C CA . PRO A 1 109 ? -3.206 18.400 1.271 1.00 51.19 109 PRO A CA 1
ATOM 782 C C . PRO A 1 109 ? -2.540 17.648 0.115 1.00 51.19 109 PRO A C 1
ATOM 784 O O . PRO A 1 109 ? -2.396 16.422 0.162 1.00 51.19 109 PRO A O 1
ATOM 787 N N . GLU A 1 110 ? -2.170 18.381 -0.937 1.00 54.44 110 GLU A N 1
ATOM 788 C CA . GLU A 1 110 ? -1.564 17.821 -2.142 1.00 54.44 110 GLU A CA 1
ATOM 789 C C . GLU A 1 110 ? -0.265 17.089 -1.780 1.00 54.44 110 GLU A C 1
ATOM 791 O O . GLU A 1 110 ? 0.788 17.687 -1.550 1.00 54.44 110 GLU A O 1
ATOM 796 N N . VAL A 1 111 ? -0.327 15.758 -1.726 1.00 56.28 111 VAL A N 1
ATOM 797 C CA . VAL A 1 111 ? 0.875 14.930 -1.698 1.00 56.28 111 VAL A CA 1
ATOM 798 C C . VAL A 1 111 ? 1.572 15.085 -3.053 1.00 56.28 111 VAL A C 1
ATOM 800 O O . VAL A 1 111 ? 0.936 14.872 -4.089 1.00 56.28 111 VAL A O 1
ATOM 803 N N . PRO A 1 112 ? 2.865 15.455 -3.097 1.00 53.47 112 PRO A N 1
ATOM 804 C CA . PRO A 1 112 ? 3.532 15.740 -4.357 1.00 53.47 112 PRO A CA 1
ATOM 805 C C . PRO A 1 112 ? 3.469 14.518 -5.276 1.00 53.47 112 PRO A C 1
ATOM 807 O O . PRO A 1 112 ? 3.882 13.413 -4.907 1.00 53.47 112 PRO A O 1
ATOM 810 N N . ALA A 1 113 ? 2.940 14.719 -6.484 1.00 57.03 113 ALA A N 1
ATOM 811 C CA . ALA A 1 113 ? 2.929 13.699 -7.519 1.00 57.03 113 ALA A CA 1
ATOM 812 C C . ALA A 1 113 ? 4.379 13.308 -7.839 1.00 57.03 113 ALA A C 1
ATOM 814 O O . ALA A 1 113 ? 5.160 14.123 -8.333 1.00 57.03 113 ALA A O 1
ATOM 815 N N . TYR A 1 114 ? 4.754 12.064 -7.541 1.00 52.75 114 TYR A N 1
ATOM 816 C CA . TYR A 1 114 ? 6.067 11.542 -7.900 1.00 52.75 114 TYR A CA 1
ATOM 817 C C . TYR A 1 114 ? 6.179 11.502 -9.431 1.00 52.75 114 TYR A C 1
ATOM 819 O O . TYR A 1 114 ? 5.476 10.740 -10.088 1.00 52.75 114 TYR A O 1
ATOM 827 N N . ARG A 1 115 ? 7.035 12.358 -10.002 1.00 61.12 115 ARG A N 1
ATOM 828 C CA . ARG A 1 115 ? 7.263 12.471 -11.457 1.00 61.12 115 ARG A CA 1
ATOM 829 C C . ARG A 1 115 ? 8.363 11.531 -11.983 1.00 61.12 115 ARG A C 1
ATOM 831 O O . ARG A 1 115 ? 8.767 11.666 -13.132 1.00 61.12 115 ARG A O 1
ATOM 838 N N . GLY A 1 116 ? 8.866 10.612 -11.157 1.00 69.31 116 GLY A N 1
ATOM 839 C CA . GLY A 1 116 ? 9.862 9.608 -11.550 1.00 69.31 116 GLY A CA 1
ATOM 840 C C . GLY A 1 116 ? 9.237 8.265 -11.942 1.00 69.31 116 GLY A C 1
ATOM 841 O O . GLY A 1 116 ? 8.037 8.048 -11.782 1.00 69.31 116 GLY A O 1
ATOM 842 N N . THR A 1 117 ? 10.059 7.331 -12.425 1.00 81.44 117 THR A N 1
ATOM 843 C CA . THR A 1 117 ? 9.632 5.943 -12.665 1.00 81.44 117 THR A CA 1
ATOM 844 C C . THR A 1 117 ? 9.204 5.293 -11.350 1.00 81.44 117 THR A C 1
ATOM 846 O O . THR A 1 117 ? 9.988 5.336 -10.402 1.00 81.44 117 THR A O 1
ATOM 849 N N . PRO A 1 118 ? 8.008 4.693 -11.256 1.00 86.56 118 PRO A N 1
ATOM 850 C CA . PRO A 1 118 ? 7.536 4.105 -10.010 1.00 86.56 118 PRO A CA 1
ATOM 851 C C . PRO A 1 118 ? 8.477 2.979 -9.566 1.00 86.56 118 PRO A C 1
ATOM 853 O O . PRO A 1 118 ? 8.719 2.035 -10.315 1.00 86.56 118 PRO A O 1
ATOM 856 N N . THR A 1 119 ? 9.014 3.090 -8.353 1.00 93.56 119 THR A N 1
ATOM 857 C CA . THR A 1 119 ? 9.869 2.075 -7.724 1.00 93.56 119 THR A CA 1
ATOM 858 C C . THR A 1 119 ? 9.219 1.575 -6.439 1.00 93.56 119 THR A C 1
ATOM 860 O O . THR A 1 119 ? 8.429 2.300 -5.827 1.00 93.56 119 THR A O 1
ATOM 863 N N . ALA A 1 120 ? 9.551 0.352 -6.013 1.00 94.56 120 ALA A N 1
ATOM 864 C CA . ALA A 1 120 ? 9.043 -0.183 -4.751 1.00 94.56 12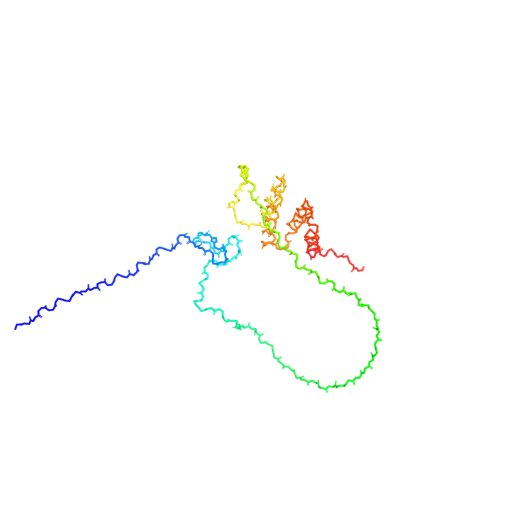0 ALA A CA 1
ATOM 865 C C . ALA A 1 120 ? 9.398 0.719 -3.546 1.00 94.56 120 ALA A C 1
ATOM 867 O O . ALA A 1 120 ? 8.469 1.111 -2.840 1.00 94.56 120 ALA A O 1
ATOM 868 N N . PRO A 1 121 ? 10.654 1.193 -3.367 1.00 95.62 121 PRO A N 1
ATOM 869 C CA . PRO A 1 121 ? 10.975 2.145 -2.300 1.00 95.62 121 PRO A CA 1
ATOM 870 C C . PRO A 1 121 ? 10.172 3.449 -2.392 1.00 95.62 121 PRO A C 1
ATOM 872 O O . PRO A 1 121 ? 9.616 3.905 -1.398 1.00 95.62 121 PRO A O 1
ATOM 875 N N . GLY A 1 122 ? 10.036 4.031 -3.590 1.00 93.69 122 GLY A N 1
ATOM 876 C CA . GLY A 1 122 ? 9.321 5.300 -3.765 1.00 93.69 122 GLY A CA 1
ATOM 877 C C . GLY A 1 122 ? 7.824 5.203 -3.448 1.00 93.69 122 GLY A C 1
ATOM 878 O O . GLY A 1 122 ? 7.246 6.128 -2.871 1.00 93.69 122 GLY A O 1
ATOM 879 N N . MET A 1 123 ? 7.195 4.075 -3.792 1.00 93.12 123 MET A N 1
ATOM 880 C CA . MET A 1 123 ? 5.807 3.788 -3.422 1.00 93.12 123 MET A CA 1
ATOM 881 C C . MET A 1 123 ? 5.668 3.562 -1.912 1.00 93.12 123 MET A C 1
ATOM 883 O O . MET A 1 123 ? 4.763 4.131 -1.302 1.00 93.12 123 MET A O 1
ATOM 887 N N . THR A 1 124 ? 6.597 2.835 -1.285 1.00 96.88 124 THR A N 1
ATOM 888 C CA . THR A 1 124 ? 6.616 2.638 0.173 1.00 96.88 124 THR A CA 1
ATOM 889 C C . THR A 1 124 ? 6.764 3.956 0.924 1.00 96.88 124 THR A C 1
ATOM 891 O O . THR A 1 124 ? 5.970 4.245 1.814 1.00 96.88 124 THR A O 1
ATOM 894 N N . GLU A 1 125 ? 7.699 4.821 0.534 1.00 96.50 125 GLU A N 1
ATOM 895 C CA . GLU A 1 125 ? 7.856 6.139 1.157 1.00 96.50 125 GLU A CA 1
ATOM 896 C C . GLU A 1 125 ? 6.589 6.997 1.040 1.00 96.50 125 GLU A C 1
ATOM 898 O O . GLU A 1 125 ? 6.240 7.746 1.957 1.00 96.50 125 GLU A O 1
ATOM 903 N N . ARG A 1 126 ? 5.878 6.906 -0.090 1.00 93.12 126 ARG A N 1
ATOM 904 C CA . ARG A 1 126 ? 4.594 7.593 -0.264 1.00 93.12 126 ARG A CA 1
ATOM 905 C C . ARG A 1 126 ? 3.526 7.025 0.666 1.00 93.12 126 ARG A C 1
ATOM 907 O O . ARG A 1 126 ? 2.813 7.817 1.281 1.00 93.12 126 ARG A O 1
ATOM 914 N N . GLY A 1 127 ? 3.449 5.701 0.791 1.00 97.00 127 GLY A N 1
ATOM 915 C CA . GLY A 1 127 ? 2.558 5.034 1.737 1.00 97.00 127 GLY A CA 1
ATOM 916 C C . GLY A 1 127 ? 2.831 5.457 3.178 1.00 97.00 127 GLY A C 1
ATOM 917 O O . GLY A 1 127 ? 1.905 5.851 3.874 1.00 97.00 127 GLY A O 1
ATOM 918 N N . ILE A 1 128 ? 4.101 5.516 3.597 1.00 97.62 128 ILE A N 1
ATOM 919 C CA . ILE A 1 128 ? 4.495 5.983 4.939 1.00 97.62 128 ILE A CA 1
ATOM 920 C C . ILE A 1 128 ? 4.003 7.414 5.188 1.00 97.62 128 ILE A C 1
ATOM 922 O O . ILE A 1 128 ? 3.437 7.707 6.240 1.00 97.62 128 ILE A O 1
ATOM 926 N N . ARG A 1 129 ? 4.174 8.322 4.217 1.00 95.94 129 ARG A N 1
ATOM 927 C CA . ARG A 1 129 ? 3.669 9.699 4.345 1.00 95.94 129 ARG A CA 1
ATOM 928 C C . ARG A 1 129 ? 2.148 9.739 4.504 1.00 95.94 129 ARG A C 1
ATOM 930 O O . ARG A 1 129 ? 1.665 10.490 5.339 1.00 95.94 129 ARG A O 1
ATOM 937 N N . MET A 1 130 ? 1.406 8.944 3.733 1.00 93.81 130 MET A N 1
ATOM 938 C CA . MET A 1 130 ? -0.057 8.859 3.839 1.00 93.81 130 MET A CA 1
ATOM 939 C C . MET A 1 130 ? -0.504 8.273 5.181 1.00 93.81 130 MET A C 1
ATOM 941 O O . MET A 1 130 ? -1.402 8.823 5.814 1.00 93.81 130 MET A O 1
ATOM 945 N N . PHE A 1 131 ? 0.174 7.228 5.651 1.00 96.19 131 PHE A N 1
ATOM 946 C CA . PHE A 1 131 ? -0.079 6.608 6.948 1.00 96.19 131 PHE A CA 1
ATOM 947 C C . PHE A 1 131 ? 0.084 7.614 8.092 1.00 96.19 131 PHE A C 1
ATOM 949 O O . PHE A 1 131 ? -0.813 7.779 8.913 1.00 96.19 131 PHE A O 1
ATOM 956 N N . ASN A 1 132 ? 1.172 8.391 8.074 1.00 94.81 132 ASN A N 1
ATOM 957 C CA . ASN A 1 132 ? 1.426 9.444 9.062 1.00 94.81 132 ASN A CA 1
ATOM 958 C C . ASN A 1 132 ? 0.397 10.589 9.019 1.00 94.81 132 ASN A C 1
ATOM 960 O O . ASN A 1 132 ? 0.239 11.308 10.002 1.00 94.81 132 ASN A O 1
ATOM 964 N N . LEU A 1 133 ? -0.296 10.773 7.890 1.00 95.81 133 LEU A N 1
ATOM 965 C CA . LEU A 1 133 ? -1.398 11.729 7.741 1.00 95.81 133 LEU A CA 1
ATOM 966 C C . LEU A 1 133 ? -2.758 11.145 8.167 1.00 95.81 133 LEU A C 1
ATOM 968 O O . LEU A 1 133 ? -3.772 11.824 8.031 1.00 95.81 133 LEU A O 1
ATOM 972 N N . GLY A 1 134 ? -2.806 9.897 8.646 1.00 92.81 134 GLY A N 1
ATOM 973 C CA . GLY A 1 134 ? -4.043 9.191 8.996 1.00 92.81 134 GLY A CA 1
ATOM 974 C C . GLY A 1 134 ? -4.824 8.655 7.792 1.00 92.81 134 GLY A C 1
ATOM 975 O O . GLY A 1 134 ? -5.918 8.120 7.954 1.00 92.81 134 GLY A O 1
ATOM 976 N N . ARG A 1 135 ? -4.273 8.767 6.577 1.00 95.31 135 ARG A N 1
ATOM 977 C CA . ARG A 1 135 ? -4.859 8.242 5.332 1.00 95.31 135 ARG A CA 1
ATOM 978 C C . ARG A 1 135 ? -4.468 6.775 5.161 1.00 95.31 135 ARG A C 1
ATOM 980 O O . ARG A 1 135 ? -3.752 6.408 4.230 1.00 95.31 135 ARG A O 1
ATOM 987 N N . THR A 1 136 ? -4.875 5.942 6.113 1.00 96.31 136 THR A N 1
ATOM 988 C CA . THR A 1 136 ? -4.372 4.569 6.244 1.00 96.31 136 THR A CA 1
ATOM 989 C C . THR A 1 136 ? -4.768 3.657 5.081 1.00 96.31 136 THR A C 1
ATOM 991 O O . THR A 1 136 ? -3.917 2.923 4.587 1.00 96.31 136 THR A O 1
ATOM 994 N N . GLU A 1 137 ? -6.010 3.724 4.590 1.00 96.81 137 GLU A N 1
ATOM 995 C CA . GLU A 1 137 ? -6.441 2.931 3.420 1.00 96.81 137 GLU A CA 1
ATOM 996 C C . GLU A 1 137 ? -5.630 3.294 2.163 1.00 96.81 137 GLU A C 1
ATOM 998 O O . GLU A 1 137 ? -5.132 2.430 1.446 1.00 96.81 137 GLU A O 1
ATOM 1003 N N . GLU A 1 138 ? -5.360 4.580 1.940 1.00 94.00 138 GLU A N 1
ATOM 1004 C CA . GLU A 1 138 ? -4.528 4.999 0.808 1.00 94.00 138 GLU A CA 1
ATOM 1005 C C . GLU A 1 138 ? -3.057 4.607 0.971 1.00 94.00 138 GLU A C 1
ATOM 1007 O O . GLU A 1 138 ? -2.366 4.342 -0.017 1.00 94.00 138 GLU A O 1
ATOM 1012 N N . ALA A 1 139 ? -2.561 4.551 2.209 1.00 97.38 139 ALA A N 1
ATOM 1013 C CA . ALA A 1 139 ? -1.235 4.023 2.493 1.00 97.38 139 ALA A CA 1
ATOM 1014 C C . ALA A 1 139 ? -1.137 2.544 2.091 1.00 97.38 139 ALA A C 1
ATOM 1016 O O . ALA A 1 139 ? -0.180 2.167 1.409 1.00 97.38 139 ALA A O 1
ATOM 1017 N N . ILE A 1 140 ? -2.152 1.740 2.429 1.00 98.44 140 ILE A N 1
ATOM 1018 C CA . ILE A 1 140 ? -2.269 0.330 2.026 1.00 98.44 140 ILE A CA 1
ATOM 1019 C C . ILE A 1 140 ? -2.208 0.193 0.502 1.00 98.44 140 ILE A C 1
ATOM 1021 O O . ILE A 1 140 ? -1.489 -0.676 -0.003 1.00 98.44 140 ILE A O 1
ATOM 1025 N N . ASP A 1 141 ? -2.871 1.076 -0.244 1.00 96.62 141 ASP A N 1
ATOM 1026 C CA . ASP A 1 141 ? -2.801 1.080 -1.708 1.00 96.62 141 ASP A CA 1
ATOM 1027 C C . ASP A 1 141 ? -1.383 1.336 -2.228 1.00 96.62 141 ASP A C 1
ATOM 1029 O O . ASP A 1 141 ? -0.937 0.689 -3.183 1.00 96.62 141 ASP A O 1
ATOM 1033 N N . GLN A 1 142 ? -0.644 2.272 -1.623 1.00 96.75 142 GLN A N 1
ATOM 1034 C CA . GLN A 1 142 ? 0.739 2.534 -2.036 1.00 96.75 142 GLN A CA 1
ATOM 1035 C C . GLN A 1 142 ? 1.665 1.370 -1.686 1.00 96.75 142 GLN A C 1
ATOM 1037 O O . GLN A 1 142 ? 2.490 0.987 -2.517 1.00 96.75 142 GLN A O 1
ATOM 1042 N N . PHE A 1 143 ? 1.512 0.761 -0.509 1.00 97.94 143 PHE A N 1
ATOM 1043 C CA . PHE A 1 143 ? 2.288 -0.425 -0.145 1.00 97.94 143 PHE A CA 1
ATOM 1044 C C . PHE A 1 143 ? 1.973 -1.607 -1.064 1.00 97.94 143 PHE A C 1
ATOM 1046 O O . PHE A 1 143 ? 2.878 -2.308 -1.506 1.00 97.94 143 PHE A O 1
ATOM 1053 N N . THR A 1 144 ? 0.710 -1.777 -1.452 1.00 98.06 144 THR A N 1
ATOM 1054 C CA . THR A 1 144 ? 0.296 -2.803 -2.418 1.00 98.06 144 THR A CA 1
ATOM 1055 C C . THR A 1 144 ? 0.938 -2.577 -3.786 1.00 98.06 144 THR A C 1
ATOM 1057 O O . THR A 1 144 ? 1.431 -3.523 -4.401 1.00 98.06 144 THR A O 1
ATOM 1060 N N . LYS A 1 145 ? 1.024 -1.324 -4.248 1.00 94.75 145 LYS A N 1
ATOM 1061 C CA . LYS A 1 145 ? 1.768 -0.972 -5.469 1.00 94.75 145 LYS A CA 1
ATOM 1062 C C . LYS A 1 145 ? 3.264 -1.250 -5.326 1.00 94.75 145 LYS A C 1
ATOM 1064 O O . LYS A 1 145 ? 3.867 -1.747 -6.271 1.00 94.75 145 LYS A O 1
ATOM 1069 N N . ALA A 1 146 ? 3.860 -0.967 -4.167 1.00 96.38 146 ALA A N 1
ATOM 1070 C CA . ALA A 1 146 ? 5.262 -1.281 -3.905 1.00 96.38 146 ALA A CA 1
ATOM 1071 C C . ALA A 1 146 ? 5.534 -2.792 -3.991 1.00 96.38 146 ALA A C 1
ATOM 1073 O O . ALA A 1 146 ? 6.463 -3.202 -4.680 1.00 96.38 146 ALA A O 1
ATOM 1074 N N . ILE A 1 147 ? 4.672 -3.611 -3.383 1.00 96.94 147 ILE A N 1
ATOM 1075 C CA . ILE A 1 147 ? 4.729 -5.080 -3.439 1.00 96.94 147 ILE A CA 1
ATOM 1076 C C . ILE A 1 147 ? 4.550 -5.596 -4.873 1.00 96.94 147 ILE A C 1
ATOM 1078 O O . ILE A 1 147 ? 5.219 -6.541 -5.280 1.00 96.94 147 ILE A O 1
ATOM 1082 N N . ALA A 1 148 ? 3.665 -4.981 -5.660 1.00 95.44 148 ALA A N 1
ATOM 1083 C CA . ALA A 1 148 ? 3.476 -5.351 -7.061 1.00 95.44 148 ALA A CA 1
ATOM 1084 C C . ALA A 1 148 ? 4.706 -5.031 -7.933 1.00 95.44 148 ALA A C 1
ATOM 1086 O O . ALA A 1 148 ? 4.946 -5.718 -8.924 1.00 95.44 148 ALA A O 1
ATOM 1087 N N . LEU A 1 149 ? 5.477 -3.997 -7.574 1.00 92.31 149 LEU A N 1
ATOM 1088 C CA . LEU A 1 149 ? 6.730 -3.640 -8.248 1.00 92.31 149 LEU A CA 1
ATOM 1089 C C . LEU A 1 149 ? 7.890 -4.550 -7.827 1.00 92.31 149 LEU A C 1
ATOM 1091 O O . LEU A 1 149 ? 8.702 -4.923 -8.670 1.00 92.31 149 LEU A O 1
ATOM 1095 N N . ASP A 1 150 ? 7.967 -4.904 -6.544 1.00 92.31 150 ASP A N 1
ATOM 1096 C CA . ASP A 1 150 ? 8.926 -5.869 -6.011 1.00 92.31 150 ASP A CA 1
ATOM 1097 C C . ASP A 1 150 ? 8.300 -6.671 -4.862 1.00 92.31 150 ASP A C 1
ATOM 1099 O O . ASP A 1 150 ? 8.185 -6.211 -3.723 1.00 92.31 150 ASP A O 1
ATOM 1103 N N . ALA A 1 151 ? 7.942 -7.920 -5.162 1.00 93.56 151 ALA A N 1
ATOM 1104 C CA . ALA A 1 151 ? 7.310 -8.821 -4.205 1.00 93.56 151 ALA A CA 1
ATOM 1105 C C . ALA A 1 151 ? 8.244 -9.244 -3.058 1.00 93.56 151 ALA A C 1
ATOM 1107 O O . ALA A 1 151 ? 7.759 -9.768 -2.054 1.00 93.56 151 ALA A O 1
ATOM 1108 N N . ASN A 1 152 ? 9.556 -9.022 -3.183 1.00 93.94 152 ASN A N 1
ATOM 1109 C CA . ASN A 1 152 ? 10.549 -9.299 -2.147 1.00 93.94 152 ASN A CA 1
ATOM 1110 C C . ASN A 1 152 ? 10.921 -8.044 -1.338 1.00 93.94 152 ASN A C 1
ATOM 1112 O O . ASN A 1 152 ? 11.759 -8.132 -0.434 1.00 93.94 152 ASN A O 1
ATOM 1116 N N . TYR A 1 153 ? 10.304 -6.887 -1.616 1.00 95.00 153 TYR A N 1
ATOM 1117 C CA . TYR A 1 153 ? 10.557 -5.650 -0.884 1.00 95.00 153 TYR A CA 1
ATOM 1118 C C . TYR A 1 153 ? 9.898 -5.683 0.500 1.00 95.00 153 TYR A C 1
ATOM 1120 O O . TYR A 1 153 ? 8.754 -5.276 0.702 1.00 95.00 153 TYR A O 1
ATOM 1128 N N . LYS A 1 154 ? 10.652 -6.202 1.468 1.00 95.69 154 LYS A N 1
ATOM 1129 C CA . LYS A 1 154 ? 10.227 -6.489 2.849 1.00 95.69 154 LYS A CA 1
ATOM 1130 C C . LYS A 1 154 ? 9.542 -5.320 3.544 1.00 95.69 154 LYS A C 1
ATOM 1132 O O . LYS A 1 154 ? 8.510 -5.512 4.174 1.00 95.69 154 LYS A O 1
ATOM 1137 N N . GLU A 1 155 ? 10.089 -4.119 3.387 1.00 96.31 155 GLU A N 1
ATOM 1138 C CA . GLU A 1 155 ? 9.562 -2.930 4.056 1.00 96.31 155 GLU A CA 1
ATOM 1139 C C . GLU A 1 155 ? 8.119 -2.624 3.621 1.00 96.31 155 GLU A C 1
ATOM 1141 O O . GLU A 1 155 ? 7.316 -2.206 4.445 1.00 96.31 155 GLU A O 1
ATOM 1146 N N . ALA A 1 156 ? 7.737 -2.889 2.365 1.00 97.25 156 ALA A N 1
ATOM 1147 C CA . ALA A 1 156 ? 6.350 -2.680 1.940 1.00 97.25 156 ALA A CA 1
ATOM 1148 C C . ALA A 1 156 ? 5.377 -3.649 2.627 1.00 97.25 156 ALA A C 1
ATOM 1150 O O . ALA A 1 156 ? 4.298 -3.228 3.037 1.00 97.25 156 ALA A O 1
ATOM 1151 N N . TRP A 1 157 ? 5.759 -4.921 2.785 1.00 97.81 157 TRP A N 1
ATOM 1152 C CA . TRP A 1 157 ? 4.957 -5.916 3.509 1.00 97.81 157 TRP A CA 1
ATOM 1153 C C . TRP A 1 157 ? 4.813 -5.558 4.988 1.00 97.81 157 TRP A C 1
ATOM 1155 O O . TRP A 1 157 ? 3.711 -5.595 5.527 1.00 97.81 157 TRP A O 1
ATOM 1165 N N . GLU A 1 158 ? 5.911 -5.161 5.632 1.00 97.81 158 GLU A N 1
ATOM 1166 C CA . GLU A 1 158 ? 5.911 -4.742 7.035 1.00 97.81 158 GLU A CA 1
ATOM 1167 C C . GLU A 1 158 ? 4.996 -3.532 7.263 1.00 97.81 158 GLU A C 1
ATOM 1169 O O . GLU A 1 158 ? 4.131 -3.554 8.140 1.00 97.81 158 GLU A O 1
ATOM 1174 N N . ARG A 1 159 ? 5.126 -2.500 6.422 1.00 98.31 159 ARG A N 1
ATOM 1175 C CA . ARG A 1 159 ? 4.315 -1.281 6.521 1.00 98.31 159 ARG A CA 1
ATOM 1176 C C . ARG A 1 159 ? 2.844 -1.513 6.203 1.00 98.31 159 ARG A C 1
ATOM 1178 O O . ARG A 1 159 ? 1.984 -0.891 6.823 1.00 98.31 159 ARG A O 1
ATOM 1185 N N . ARG A 1 160 ? 2.530 -2.413 5.268 1.00 98.50 160 ARG A N 1
ATOM 1186 C CA . ARG A 1 160 ? 1.138 -2.769 4.972 1.00 98.50 160 ARG A CA 1
ATOM 1187 C C . ARG A 1 160 ? 0.500 -3.557 6.113 1.00 98.50 160 ARG A C 1
ATOM 1189 O O . ARG A 1 160 ? -0.631 -3.249 6.477 1.00 98.50 160 ARG A O 1
ATOM 1196 N N . ALA A 1 161 ? 1.241 -4.468 6.744 1.00 98.38 161 ALA A N 1
ATOM 1197 C CA . ALA A 1 161 ? 0.779 -5.171 7.938 1.00 98.38 161 ALA A CA 1
ATOM 1198 C C . ALA A 1 161 ? 0.508 -4.212 9.111 1.00 98.38 161 ALA A C 1
ATOM 1200 O O . ALA A 1 161 ? -0.505 -4.344 9.797 1.00 98.38 161 ALA A O 1
ATOM 1201 N N . GLU A 1 162 ? 1.388 -3.230 9.332 1.00 98.25 162 GLU A N 1
ATOM 1202 C CA . GLU A 1 162 ? 1.190 -2.160 10.322 1.00 98.25 162 GLU A CA 1
ATOM 1203 C C . GLU A 1 162 ? -0.084 -1.352 10.022 1.00 98.25 162 GLU A C 1
ATOM 1205 O O . GLU A 1 162 ? -0.914 -1.131 10.908 1.00 98.25 162 GLU A O 1
ATOM 1210 N N . ALA A 1 163 ? -0.282 -0.976 8.757 1.00 98.31 163 ALA A N 1
ATOM 1211 C CA . ALA A 1 163 ? -1.457 -0.233 8.329 1.00 98.31 163 ALA A CA 1
ATOM 1212 C C . ALA A 1 163 ? -2.759 -1.031 8.512 1.00 98.31 163 ALA A C 1
ATOM 1214 O O . ALA A 1 163 ? -3.716 -0.497 9.075 1.00 98.31 163 ALA A O 1
ATOM 1215 N N . TYR A 1 164 ? -2.788 -2.314 8.137 1.00 98.62 164 TYR A N 1
ATOM 1216 C CA . TYR A 1 164 ? -3.935 -3.192 8.386 1.00 98.62 164 TYR A CA 1
ATOM 1217 C C . TYR A 1 164 ? -4.247 -3.331 9.880 1.00 98.62 164 TYR A C 1
ATOM 1219 O O . TYR A 1 164 ? -5.400 -3.161 10.278 1.00 98.62 164 TYR A O 1
ATOM 1227 N N . ALA A 1 165 ? -3.232 -3.543 10.723 1.00 98.00 165 ALA A N 1
ATOM 1228 C CA . ALA A 1 165 ? -3.420 -3.638 12.171 1.00 98.00 165 ALA A CA 1
ATOM 1229 C C . ALA A 1 165 ? -4.022 -2.349 12.759 1.00 98.00 165 ALA A C 1
ATOM 1231 O O . ALA A 1 165 ? -4.915 -2.405 13.601 1.00 98.00 165 ALA A O 1
ATOM 1232 N N . SER A 1 166 ? -3.607 -1.175 12.270 1.00 97.56 166 SER A N 1
ATOM 1233 C CA . SER A 1 166 ? -4.175 0.102 12.729 1.00 97.56 166 SER A CA 1
ATOM 1234 C C . SER A 1 166 ? -5.656 0.296 12.363 1.00 97.56 166 SER A C 1
ATOM 1236 O O . SER A 1 166 ? -6.349 1.072 13.018 1.00 97.56 166 SER A O 1
ATOM 1238 N N . LEU A 1 167 ? -6.151 -0.429 11.352 1.00 97.31 167 LEU A N 1
ATOM 1239 C CA . LEU A 1 167 ? -7.565 -0.469 10.967 1.00 97.31 167 LEU A CA 1
ATOM 1240 C C . LEU A 1 167 ? -8.347 -1.598 11.657 1.00 97.31 167 LEU A C 1
ATOM 1242 O O . LEU A 1 167 ? -9.534 -1.763 11.385 1.00 97.31 167 LEU A O 1
ATOM 1246 N N . GLY A 1 168 ? -7.704 -2.396 12.516 1.00 96.88 168 GLY A N 1
ATOM 1247 C CA . GLY A 1 168 ? -8.303 -3.593 13.117 1.00 96.88 168 GLY A CA 1
ATOM 1248 C C . GLY A 1 168 ? -8.454 -4.766 12.141 1.00 96.88 168 GLY A C 1
ATOM 1249 O O . GLY A 1 168 ? -9.209 -5.700 12.401 1.00 96.88 168 GLY A O 1
ATOM 1250 N N . ARG A 1 169 ? -7.750 -4.725 11.004 1.00 97.88 169 ARG A N 1
ATOM 1251 C CA . ARG A 1 169 ? -7.741 -5.764 9.965 1.00 97.88 169 ARG A CA 1
ATOM 1252 C C . ARG A 1 169 ? -6.641 -6.788 10.260 1.00 97.88 169 ARG A C 1
ATOM 1254 O O . ARG A 1 169 ? -5.683 -6.955 9.508 1.00 97.88 169 ARG A O 1
ATOM 1261 N N . ASP A 1 170 ? -6.747 -7.435 11.421 1.00 95.94 170 ASP A N 1
ATOM 1262 C CA . ASP A 1 170 ? -5.689 -8.302 11.962 1.00 95.94 170 ASP A CA 1
ATOM 1263 C C . ASP A 1 170 ? -5.422 -9.544 11.097 1.00 95.94 170 ASP A C 1
ATOM 1265 O O . ASP A 1 170 ? -4.289 -10.027 11.046 1.00 95.94 170 ASP A O 1
ATOM 1269 N N . GLY A 1 171 ? -6.443 -10.042 10.389 1.00 97.62 171 GLY A N 1
ATOM 1270 C CA . GLY A 1 171 ? -6.317 -11.186 9.484 1.00 97.62 171 GLY A CA 1
ATOM 1271 C C . GLY A 1 171 ? -5.375 -10.898 8.316 1.00 97.62 171 GLY A C 1
ATOM 1272 O O . GLY A 1 171 ? -4.431 -11.655 8.081 1.00 97.62 171 GLY A O 1
ATOM 1273 N N . GLU A 1 172 ? -5.586 -9.774 7.628 1.00 97.69 172 GLU A N 1
ATOM 1274 C CA . GLU A 1 172 ? -4.716 -9.328 6.537 1.00 97.69 172 GLU A CA 1
ATOM 1275 C C . GLU A 1 172 ? -3.315 -8.957 7.039 1.00 97.69 172 GLU A C 1
ATOM 1277 O O . GLU A 1 172 ? -2.316 -9.287 6.397 1.00 97.69 172 GLU A O 1
ATOM 1282 N N . ALA A 1 173 ? -3.217 -8.335 8.219 1.00 97.94 173 ALA A N 1
ATOM 1283 C CA . ALA A 1 173 ? -1.927 -8.027 8.829 1.00 97.94 173 ALA A CA 1
ATOM 1284 C C . ALA A 1 173 ? -1.097 -9.296 9.094 1.00 97.94 173 ALA A C 1
ATOM 1286 O O . ALA A 1 173 ? 0.106 -9.324 8.826 1.00 97.94 173 ALA A O 1
ATOM 1287 N N . GLU A 1 174 ? -1.725 -10.359 9.600 1.00 97.56 174 GLU A N 1
ATOM 1288 C CA . GLU A 1 174 ? -1.041 -11.623 9.869 1.00 97.56 174 GLU A CA 1
ATOM 1289 C C . GLU A 1 174 ? -0.665 -12.371 8.585 1.00 97.56 174 GLU A C 1
ATOM 1291 O O . GLU A 1 174 ? 0.380 -13.022 8.521 1.00 97.56 174 GLU A O 1
ATOM 1296 N N . GLU A 1 175 ? -1.469 -12.258 7.528 1.00 96.94 175 GLU A N 1
ATOM 1297 C CA . GLU A 1 175 ? -1.097 -12.765 6.207 1.00 96.94 175 GLU A CA 1
ATOM 1298 C C . GLU A 1 175 ? 0.165 -12.092 5.662 1.00 96.94 175 GLU A C 1
ATOM 1300 O O . GLU A 1 175 ? 1.101 -12.785 5.243 1.00 96.94 175 GLU A O 1
ATOM 1305 N N . ASP A 1 176 ? 0.239 -10.765 5.749 1.00 96.44 176 ASP A N 1
ATOM 1306 C CA . ASP A 1 176 ? 1.412 -10.010 5.317 1.00 96.44 176 ASP A CA 1
ATOM 1307 C C . ASP A 1 176 ? 2.657 -10.365 6.146 1.00 96.44 176 ASP A C 1
ATOM 1309 O O . ASP A 1 176 ? 3.737 -10.561 5.580 1.00 96.44 176 ASP A O 1
ATOM 1313 N N . ARG A 1 177 ? 2.524 -10.549 7.468 1.00 95.38 177 ARG A N 1
ATOM 1314 C CA . ARG A 1 177 ? 3.632 -11.015 8.329 1.00 95.38 177 ARG A CA 1
ATOM 1315 C C . ARG A 1 177 ? 4.096 -12.421 7.965 1.00 95.38 177 ARG A C 1
ATOM 1317 O O . ARG A 1 177 ? 5.301 -12.664 7.875 1.00 95.38 177 ARG A O 1
ATOM 1324 N N . ARG A 1 178 ? 3.170 -13.351 7.701 1.00 95.44 178 ARG A N 1
ATOM 1325 C CA . ARG A 1 178 ? 3.516 -14.699 7.217 1.00 95.44 178 ARG A CA 1
ATOM 1326 C C . ARG A 1 178 ? 4.282 -14.625 5.902 1.00 95.44 178 ARG A C 1
ATOM 1328 O O . ARG A 1 178 ? 5.277 -15.332 5.735 1.00 95.44 178 ARG A O 1
ATOM 1335 N N . ARG A 1 179 ? 3.862 -13.753 4.982 1.00 92.62 179 ARG A N 1
ATOM 1336 C CA . ARG A 1 179 ? 4.567 -13.560 3.714 1.00 92.62 179 ARG A CA 1
ATOM 1337 C C . ARG A 1 179 ? 5.954 -12.954 3.915 1.00 92.62 179 ARG A C 1
ATOM 1339 O O . ARG A 1 179 ? 6.906 -13.436 3.305 1.00 92.62 179 ARG A O 1
ATOM 1346 N N . LEU A 1 180 ? 6.090 -11.970 4.799 1.00 92.50 180 LEU A N 1
ATOM 1347 C CA . LEU A 1 180 ? 7.370 -11.361 5.160 1.00 92.50 180 LEU A CA 1
ATOM 1348 C C . LEU A 1 180 ? 8.361 -12.398 5.716 1.00 92.50 180 LEU A C 1
A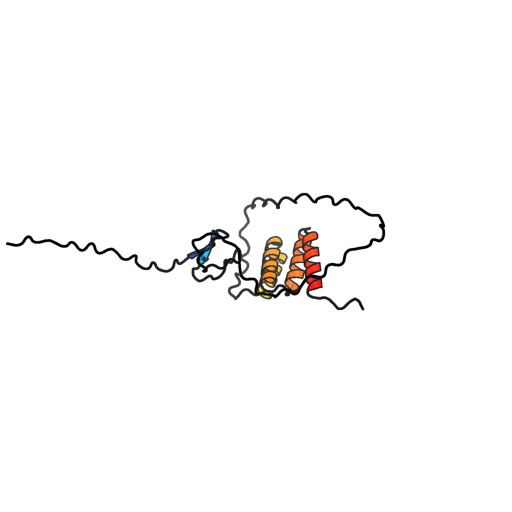TOM 1350 O O . LEU A 1 180 ? 9.513 -12.453 5.277 1.00 92.50 180 LEU A O 1
ATOM 1354 N N . ASN A 1 181 ? 7.892 -13.276 6.607 1.00 90.50 181 ASN A N 1
ATOM 1355 C CA . ASN A 1 181 ? 8.677 -14.391 7.143 1.00 90.50 181 ASN A CA 1
ATOM 1356 C C . ASN A 1 181 ? 9.052 -15.419 6.064 1.00 90.50 181 ASN A C 1
ATOM 1358 O O . ASN A 1 181 ? 10.106 -16.034 6.139 1.00 90.50 181 ASN A O 1
ATOM 1362 N N . ALA A 1 182 ? 8.242 -15.593 5.018 1.00 89.94 182 ALA A N 1
ATOM 1363 C CA . ALA A 1 182 ? 8.607 -16.460 3.897 1.00 89.94 182 ALA A CA 1
ATOM 1364 C C . ALA A 1 182 ? 9.706 -15.853 2.999 1.00 89.94 182 ALA A C 1
ATOM 1366 O O . ALA A 1 182 ? 10.460 -16.595 2.374 1.00 89.94 182 ALA A O 1
ATOM 1367 N N . ILE A 1 183 ? 9.820 -14.518 2.931 1.00 86.44 183 ILE A N 1
ATOM 1368 C CA . ILE A 1 183 ? 10.897 -13.817 2.200 1.00 86.44 183 ILE A CA 1
ATOM 1369 C C . ILE A 1 183 ? 12.211 -13.860 3.004 1.00 86.44 183 ILE A C 1
ATOM 1371 O O . ILE A 1 183 ? 13.303 -13.868 2.435 1.00 86.44 183 ILE A O 1
ATOM 1375 N N . ASN A 1 184 ? 12.110 -13.904 4.334 1.00 65.44 184 ASN A N 1
ATOM 1376 C CA . ASN A 1 184 ? 13.208 -14.148 5.264 1.00 65.44 184 ASN A CA 1
ATOM 1377 C C . ASN A 1 184 ? 12.975 -15.456 6.021 1.00 65.44 184 ASN A C 1
ATOM 1379 O O . ASN A 1 184 ? 12.599 -15.395 7.195 1.00 65.44 184 ASN A O 1
ATOM 1383 N N . PRO A 1 185 ? 13.244 -16.629 5.425 1.00 66.06 185 PRO A N 1
ATOM 1384 C CA . PRO A 1 185 ? 13.400 -17.824 6.226 1.00 66.06 185 PRO A CA 1
ATOM 1385 C C . PRO A 1 185 ? 14.694 -17.625 7.020 1.00 66.06 185 PRO A C 1
ATOM 1387 O O . PRO A 1 185 ? 15.772 -18.044 6.598 1.00 66.06 185 PRO A O 1
ATOM 1390 N N . SER A 1 186 ? 14.631 -16.885 8.129 1.00 55.66 186 SER A N 1
ATOM 1391 C CA . SER A 1 186 ? 15.707 -16.887 9.100 1.00 55.66 186 SER A CA 1
ATOM 1392 C C . SER A 1 186 ? 15.881 -18.351 9.467 1.00 55.66 186 SER A C 1
ATOM 1394 O O . SER A 1 186 ? 14.951 -19.025 9.901 1.00 55.66 186 SER A O 1
ATOM 1396 N N . SER A 1 187 ? 17.056 -18.874 9.145 1.00 53.81 187 SER A N 1
ATOM 1397 C CA . SER A 1 187 ? 17.469 -20.240 9.411 1.00 53.81 187 SER A CA 1
ATOM 1398 C C . SER A 1 187 ? 17.263 -20.547 10.895 1.00 53.81 187 SER A C 1
ATOM 1400 O O . SER A 1 187 ? 18.114 -20.239 11.725 1.00 53.81 187 SER A O 1
ATOM 1402 N N . SER A 1 188 ? 16.109 -21.099 11.243 1.00 50.19 188 SER A N 1
ATOM 1403 C CA . SER A 1 188 ? 15.767 -21.514 12.594 1.00 50.19 188 SER A CA 1
ATOM 1404 C C . SER A 1 188 ? 14.873 -22.735 12.486 1.00 50.19 188 SER A C 1
ATOM 1406 O O . SER A 1 188 ? 13.652 -22.637 12.498 1.00 50.19 188 SER A O 1
ATOM 1408 N N . THR A 1 189 ? 15.511 -23.880 12.250 1.00 43.00 189 THR A N 1
ATOM 1409 C CA . THR A 1 189 ? 15.269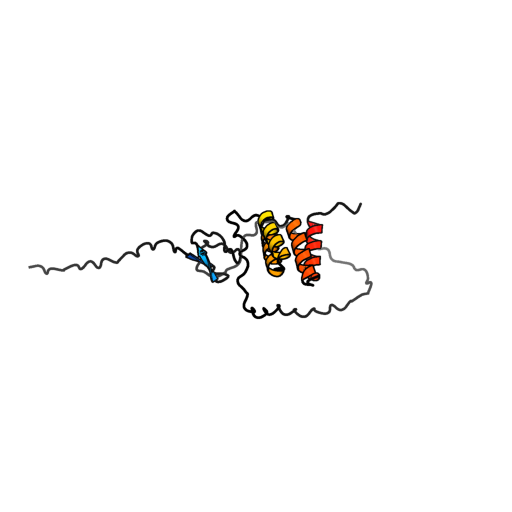 -25.160 12.932 1.00 43.00 189 THR A CA 1
ATOM 1410 C C . THR A 1 189 ? 16.280 -26.152 12.355 1.00 43.00 189 THR A C 1
ATOM 1412 O O . THR A 1 189 ? 16.134 -26.614 11.224 1.00 43.00 189 THR A O 1
ATOM 1415 N N . GLY A 1 190 ? 17.332 -26.418 13.123 1.00 38.16 190 GLY A N 1
ATOM 1416 C CA . GLY A 1 190 ? 18.257 -27.535 12.974 1.00 38.16 190 GLY A CA 1
ATOM 1417 C C . GLY A 1 190 ? 18.555 -28.061 14.365 1.00 38.16 190 GLY A C 1
ATOM 1418 O O . GLY A 1 190 ? 18.746 -27.199 15.254 1.00 38.16 190 GLY A O 1
#